Protein AF-A0A0Q1AN62-F1 (afdb_monomer)

Foldseek 3Di:
DPPPVVVVVVVVVVVVVVVVVVVQDPQRVQQVQLLVLLCVLLVLCVVVPPPPDVVVLVVLLVVLLVVLLVLLVVCVVVVQDQPFLVSLVVVLQVSNCSRNHVQWDWDWPDDDRFKTKIKTQGDSSVVSCVVVVGQSVSCVSSVQSNSQSNSCSSPVQWGKDWDDDVSVPDNITIIMIGGDDPPPPPDPPPPPPDDDPPPDDDD

Structure (mmCIF, N/CA/C/O backbone):
data_AF-A0A0Q1AN62-F1
#
_entry.id   AF-A0A0Q1AN62-F1
#
loop_
_atom_site.group_PDB
_atom_site.id
_atom_site.type_symbol
_atom_site.label_atom_id
_atom_site.label_alt_id
_atom_site.label_comp_id
_atom_site.label_asym_id
_atom_site.label_entity_id
_atom_site.label_seq_id
_atom_site.pdbx_PDB_ins_code
_atom_site.Cartn_x
_atom_site.Cartn_y
_atom_site.Cartn_z
_atom_site.occupancy
_atom_site.B_iso_or_equiv
_atom_site.auth_seq_id
_atom_site.auth_comp_id
_atom_site.auth_asym_id
_atom_site.auth_atom_id
_atom_site.pdbx_PDB_model_num
ATOM 1 N N . MET A 1 1 ? 16.012 -15.455 46.809 1.00 48.78 1 MET A N 1
ATOM 2 C CA . MET A 1 1 ? 15.005 -16.474 46.428 1.00 48.78 1 MET A CA 1
ATOM 3 C C . MET A 1 1 ? 13.668 -15.888 45.942 1.00 48.78 1 MET A C 1
ATOM 5 O O . MET A 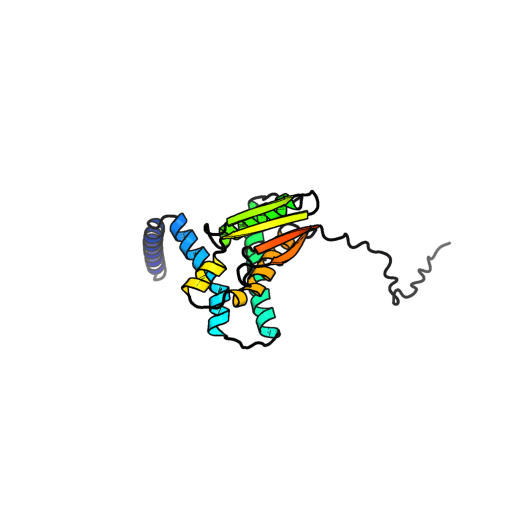1 1 ? 12.796 -16.663 45.603 1.00 48.78 1 MET A O 1
ATOM 9 N N . HIS A 1 2 ? 13.501 -14.563 45.806 1.00 51.69 2 HIS A N 1
ATOM 10 C CA . HIS A 1 2 ? 12.222 -13.935 45.408 1.00 51.69 2 HIS A CA 1
ATOM 11 C C . HIS A 1 2 ? 11.981 -13.793 43.886 1.00 51.69 2 HIS A C 1
ATOM 13 O O . HIS A 1 2 ? 10.927 -13.319 43.486 1.00 51.69 2 HIS A O 1
ATOM 19 N N . ASN A 1 3 ? 12.929 -14.197 43.029 1.00 53.66 3 ASN A N 1
ATOM 20 C CA . ASN A 1 3 ? 12.844 -13.955 41.576 1.00 53.66 3 ASN A CA 1
ATOM 21 C C . ASN A 1 3 ? 12.326 -15.147 40.753 1.00 53.66 3 ASN A C 1
ATOM 23 O O . ASN A 1 3 ? 12.017 -14.965 39.584 1.00 53.66 3 ASN A O 1
ATOM 27 N N . ILE A 1 4 ? 12.238 -16.355 41.321 1.00 55.84 4 ILE A N 1
ATOM 28 C CA . ILE A 1 4 ? 11.858 -17.561 40.557 1.00 55.84 4 ILE A CA 1
ATOM 29 C C . ILE A 1 4 ? 10.329 -17.704 40.459 1.00 55.84 4 ILE A C 1
ATOM 31 O O . ILE A 1 4 ? 9.817 -18.048 39.401 1.00 55.84 4 ILE A O 1
ATOM 35 N N . GLU A 1 5 ? 9.585 -17.362 41.517 1.00 50.97 5 GLU A N 1
ATOM 36 C CA . GLU A 1 5 ? 8.111 -17.440 41.526 1.00 50.97 5 GLU A CA 1
ATOM 37 C C . GLU A 1 5 ? 7.436 -16.348 40.678 1.00 50.97 5 GLU A C 1
ATOM 39 O O . GLU A 1 5 ? 6.363 -16.564 40.120 1.00 50.97 5 GLU A O 1
ATOM 44 N N . VAL A 1 6 ? 8.072 -15.179 40.531 1.00 57.66 6 VAL A N 1
ATOM 45 C CA . VAL A 1 6 ? 7.551 -14.098 39.676 1.00 57.66 6 VAL A CA 1
ATOM 46 C C . VAL A 1 6 ? 7.656 -14.478 38.196 1.00 57.66 6 VAL A C 1
ATOM 48 O O . VAL A 1 6 ? 6.729 -14.222 37.432 1.00 57.66 6 VAL A O 1
ATOM 51 N N . LEU A 1 7 ? 8.750 -15.135 37.799 1.00 54.62 7 LEU A N 1
ATOM 52 C CA . LEU A 1 7 ? 8.962 -15.574 36.419 1.00 54.62 7 LEU A CA 1
ATOM 53 C C . LEU A 1 7 ? 8.017 -16.723 36.034 1.00 54.62 7 LEU A C 1
ATOM 55 O O . LEU A 1 7 ? 7.410 -16.663 34.968 1.00 54.62 7 LEU A O 1
ATOM 59 N N . SER A 1 8 ? 7.788 -17.700 36.922 1.00 59.22 8 SER A N 1
ATOM 60 C CA . SER A 1 8 ? 6.852 -18.805 36.651 1.00 59.22 8 SER A CA 1
ATOM 61 C C . SER A 1 8 ? 5.387 -18.345 36.570 1.00 59.22 8 SER A C 1
ATOM 63 O O . SER A 1 8 ? 4.618 -18.827 35.734 1.00 59.22 8 SER A O 1
ATOM 65 N N . GLY A 1 9 ? 4.998 -17.356 37.385 1.00 61.97 9 GLY A N 1
ATOM 66 C CA . GLY A 1 9 ? 3.689 -16.706 37.296 1.00 61.97 9 GLY A CA 1
ATOM 67 C C . GLY A 1 9 ? 3.487 -15.953 35.976 1.00 61.97 9 GLY A C 1
ATOM 68 O O . GLY A 1 9 ? 2.422 -16.055 35.366 1.00 61.97 9 GLY A O 1
ATOM 69 N N . GLN A 1 10 ? 4.515 -15.246 35.496 1.00 61.66 10 GLN A N 1
ATOM 70 C CA . GLN A 1 10 ? 4.473 -14.523 34.220 1.00 61.66 10 GLN A CA 1
ATOM 71 C C . GLN A 1 10 ? 4.450 -15.453 33.003 1.00 61.66 10 GLN A C 1
ATOM 73 O O . GLN A 1 10 ? 3.714 -15.178 32.055 1.00 61.66 10 GLN A O 1
ATOM 78 N N . GLU A 1 11 ? 5.182 -16.566 33.037 1.00 63.12 11 GLU A N 1
ATOM 79 C CA . GLU A 1 11 ? 5.160 -17.577 31.974 1.00 63.12 11 GLU A CA 1
ATOM 80 C C . GLU A 1 11 ? 3.792 -18.261 31.868 1.00 63.12 11 GLU A C 1
ATOM 82 O O . GLU A 1 11 ? 3.233 -18.326 30.775 1.00 63.12 11 GLU A O 1
ATOM 87 N N . SER A 1 12 ? 3.182 -18.670 32.990 1.00 65.38 12 SER A N 1
ATOM 88 C CA . SER A 1 12 ? 1.839 -19.279 32.969 1.00 65.38 12 SER A CA 1
ATOM 89 C C . SER A 1 12 ? 0.748 -18.317 32.473 1.00 65.38 12 SER A C 1
ATOM 91 O O . SER A 1 12 ? -0.148 -18.714 31.725 1.00 65.38 12 SER A O 1
ATOM 93 N N . ALA A 1 13 ? 0.848 -17.029 32.820 1.00 69.12 13 ALA A N 1
ATOM 94 C CA . ALA A 1 13 ? -0.060 -15.997 32.328 1.00 69.12 13 ALA A CA 1
ATOM 95 C C . ALA A 1 13 ? 0.160 -15.693 30.834 1.00 69.12 13 ALA A C 1
ATOM 97 O O . ALA A 1 13 ? -0.793 -15.420 30.099 1.00 69.12 13 ALA A O 1
ATOM 98 N N . GLN A 1 14 ? 1.409 -15.750 30.366 1.00 68.44 14 GLN A N 1
ATOM 99 C CA . GLN A 1 14 ? 1.760 -15.572 28.960 1.00 68.44 14 GLN A CA 1
ATOM 100 C C . GLN A 1 14 ? 1.289 -16.746 28.091 1.00 68.44 14 GLN A C 1
ATOM 102 O O . GLN A 1 14 ? 0.778 -16.501 26.994 1.00 68.44 14 GLN A O 1
ATOM 107 N N . GLU A 1 15 ? 1.409 -17.979 28.584 1.00 72.19 15 GLU A N 1
ATOM 108 C CA . GLU A 1 15 ? 0.903 -19.193 27.933 1.00 72.19 15 GLU A CA 1
ATOM 109 C C . GLU A 1 15 ? -0.628 -19.134 27.811 1.00 72.19 15 GLU A C 1
ATOM 111 O O . GLU A 1 15 ? -1.162 -19.191 26.703 1.00 72.19 15 GLU A O 1
ATOM 116 N N . GLY A 1 16 ? -1.336 -18.850 28.915 1.00 79.56 16 GLY A N 1
ATOM 117 C CA . GLY A 1 16 ? -2.798 -18.713 28.906 1.00 79.56 16 GLY A CA 1
ATOM 118 C C . GLY A 1 16 ? -3.300 -17.602 27.974 1.00 79.56 16 GLY A C 1
ATOM 119 O O . GLY A 1 16 ? -4.292 -17.770 27.262 1.00 79.56 16 GLY A O 1
ATOM 120 N N . ARG A 1 17 ? -2.579 -16.474 27.886 1.00 83.56 17 ARG A N 1
ATOM 121 C CA . ARG A 1 17 ? -2.869 -15.411 26.906 1.00 83.56 17 ARG A CA 1
ATOM 122 C C . ARG A 1 17 ? -2.694 -15.898 25.467 1.00 83.56 17 ARG A C 1
ATOM 124 O O . ARG A 1 17 ? -3.516 -15.571 24.611 1.00 83.56 17 ARG A O 1
ATOM 131 N N . MET A 1 18 ? -1.615 -16.626 25.181 1.00 89.00 18 MET A N 1
ATOM 132 C CA . MET A 1 18 ? -1.336 -17.116 23.831 1.00 89.00 18 MET A CA 1
ATOM 133 C C . MET A 1 18 ? -2.382 -18.136 23.381 1.00 89.00 18 MET A C 1
ATOM 135 O O . MET A 1 18 ? -2.789 -18.113 22.219 1.00 89.00 18 MET A O 1
ATOM 139 N N . ASP A 1 19 ? -2.892 -18.957 24.295 1.00 87.75 19 ASP A N 1
ATOM 140 C CA . ASP A 1 19 ? -3.981 -19.878 23.992 1.00 87.75 19 ASP A CA 1
ATOM 141 C C . ASP A 1 19 ? -5.235 -19.132 23.548 1.00 87.75 19 ASP A C 1
ATOM 143 O O . ASP A 1 19 ? -5.779 -19.449 22.491 1.00 87.75 19 ASP A O 1
ATOM 147 N N . HIS A 1 20 ? -5.648 -18.063 24.233 1.00 89.06 20 HIS A N 1
ATOM 148 C CA . HIS A 1 20 ? -6.778 -17.241 23.776 1.00 89.06 20 HIS A CA 1
ATOM 149 C C . HIS A 1 20 ? -6.573 -16.662 22.367 1.00 89.06 20 HIS A C 1
ATOM 151 O O . HIS A 1 20 ? -7.504 -16.669 21.561 1.00 89.06 20 HIS A O 1
ATOM 157 N N . ILE A 1 21 ? -5.357 -16.221 22.030 1.00 90.00 21 ILE A N 1
ATOM 158 C CA . ILE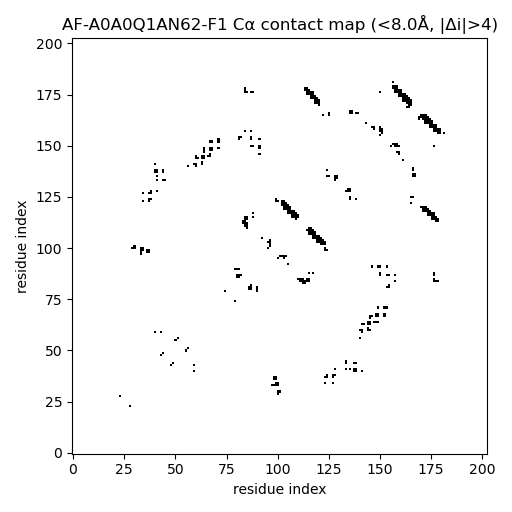 A 1 21 ? -5.032 -15.738 20.678 1.00 90.00 21 ILE A CA 1
ATOM 159 C C . ILE A 1 21 ? -5.142 -16.878 19.659 1.00 90.00 21 ILE A C 1
ATOM 161 O O . ILE A 1 21 ? -5.686 -16.683 18.569 1.00 90.00 21 ILE A O 1
ATOM 165 N N . ARG A 1 22 ? -4.657 -18.079 20.005 1.00 92.75 22 ARG A N 1
ATOM 166 C CA . ARG A 1 22 ? -4.683 -19.258 19.128 1.00 92.75 22 ARG A CA 1
ATOM 167 C C . ARG A 1 22 ? -6.106 -19.690 18.747 1.00 92.75 22 ARG A C 1
ATOM 169 O O . ARG A 1 22 ? -6.278 -20.200 17.642 1.00 92.75 22 ARG A O 1
ATOM 176 N N . HIS A 1 23 ? -7.110 -19.421 19.587 1.00 93.81 23 HIS A N 1
ATOM 177 C CA . HIS A 1 23 ? -8.523 -19.708 19.290 1.00 93.81 23 HIS A CA 1
ATOM 178 C C . HIS A 1 23 ? -9.118 -18.824 18.181 1.00 93.81 23 HIS A C 1
ATOM 180 O O . HIS A 1 23 ? -10.098 -19.208 17.547 1.00 93.81 23 HIS A O 1
ATOM 186 N N . ILE A 1 24 ? -8.543 -17.648 17.918 1.00 93.56 24 ILE A N 1
ATOM 187 C CA . ILE A 1 24 ? -8.963 -16.795 16.803 1.00 93.56 24 ILE A CA 1
ATOM 188 C C . ILE A 1 24 ? -8.337 -17.368 15.521 1.00 93.56 24 ILE A C 1
ATOM 190 O O . ILE A 1 24 ? -7.123 -17.559 15.504 1.00 93.56 24 ILE A O 1
ATOM 194 N N . PRO A 1 25 ? -9.069 -17.641 14.427 1.00 94.06 25 PRO A N 1
ATOM 195 C CA . PRO A 1 25 ? -8.450 -18.137 13.194 1.00 94.06 25 PRO A CA 1
ATOM 196 C C . PRO A 1 25 ? -7.409 -17.155 12.634 1.00 94.06 25 PRO A C 1
ATOM 198 O O . PRO A 1 25 ? -7.586 -15.943 12.757 1.00 94.06 25 PRO A O 1
ATOM 201 N N . MET A 1 26 ? -6.338 -17.658 12.007 1.00 93.50 26 MET A N 1
ATOM 202 C CA . MET A 1 26 ? -5.228 -16.818 11.514 1.00 93.50 26 MET A CA 1
ATOM 203 C C . MET A 1 26 ? -5.713 -15.690 10.594 1.00 93.50 26 MET A C 1
ATOM 205 O O . MET A 1 26 ? -5.346 -14.537 10.794 1.00 93.50 26 MET A O 1
ATOM 209 N N . GLU A 1 27 ? -6.621 -16.012 9.674 1.00 91.62 27 GLU A N 1
ATOM 210 C CA . GLU A 1 27 ? -7.260 -15.060 8.758 1.00 91.62 27 GLU A CA 1
ATOM 211 C C . GLU A 1 27 ? -7.933 -13.892 9.497 1.00 91.62 27 GLU A C 1
ATOM 213 O O . GLU A 1 27 ? -7.846 -12.731 9.103 1.00 91.62 27 GLU A O 1
ATOM 218 N N . ILE A 1 28 ? -8.576 -14.181 10.631 1.00 94.12 28 ILE A N 1
ATOM 219 C CA . ILE A 1 28 ? -9.251 -13.170 11.445 1.00 94.12 28 ILE A CA 1
ATOM 220 C C . ILE A 1 28 ? -8.225 -12.296 12.168 1.00 94.12 28 ILE A C 1
ATOM 222 O O . ILE A 1 28 ? -8.397 -11.079 12.218 1.00 94.12 28 ILE A O 1
ATOM 226 N N . ARG A 1 29 ? -7.142 -12.888 12.696 1.00 94.75 29 ARG A N 1
ATOM 227 C CA . ARG A 1 29 ? -6.045 -12.129 13.325 1.00 94.75 29 ARG A CA 1
ATOM 228 C C . ARG A 1 29 ? -5.406 -11.172 12.322 1.00 94.75 29 ARG A C 1
ATOM 230 O O . ARG A 1 29 ? -5.236 -9.995 12.632 1.00 94.75 29 ARG A O 1
ATOM 237 N N . TRP A 1 30 ? -5.108 -11.670 11.122 1.00 94.56 30 TRP A N 1
ATOM 238 C CA . TRP A 1 30 ? -4.560 -10.873 10.032 1.00 94.56 30 TRP A CA 1
ATOM 239 C C . TRP A 1 30 ? -5.508 -9.739 9.649 1.00 94.56 30 TRP A C 1
ATOM 241 O O . TRP A 1 30 ? -5.098 -8.583 9.658 1.00 94.56 30 TRP A O 1
ATOM 251 N N . ARG A 1 31 ? -6.798 -10.027 9.439 1.00 93.75 31 ARG A N 1
ATOM 252 C CA . ARG A 1 31 ? -7.795 -8.999 9.116 1.00 93.75 31 ARG A CA 1
ATOM 253 C C . ARG A 1 31 ? -7.907 -7.912 10.188 1.00 93.75 31 ARG A C 1
ATOM 255 O O . ARG A 1 31 ? -8.059 -6.745 9.840 1.00 93.75 31 ARG A O 1
ATOM 262 N N . ILE A 1 32 ? -7.818 -8.259 11.475 1.00 93.81 32 ILE A N 1
ATOM 263 C CA . ILE A 1 32 ? -7.805 -7.274 12.572 1.00 93.81 32 ILE A CA 1
ATOM 264 C C . ILE A 1 32 ? -6.569 -6.367 12.470 1.00 93.81 32 ILE A C 1
ATOM 266 O O . ILE A 1 32 ? -6.699 -5.140 12.527 1.00 93.81 32 ILE A O 1
ATOM 270 N N . ALA A 1 33 ? -5.381 -6.951 12.292 1.00 94.62 33 ALA A N 1
ATOM 271 C CA . ALA A 1 33 ? -4.130 -6.202 12.180 1.00 94.62 33 ALA A CA 1
ATOM 272 C C . ALA A 1 33 ? -4.110 -5.302 10.931 1.00 94.62 33 ALA A C 1
ATOM 274 O O . ALA A 1 33 ? -3.892 -4.094 11.041 1.00 94.62 33 ALA A O 1
ATOM 275 N N . ALA A 1 34 ? -4.431 -5.867 9.768 1.00 95.19 34 ALA A N 1
ATOM 276 C CA . ALA A 1 34 ? -4.456 -5.179 8.485 1.00 95.19 34 ALA A CA 1
ATOM 277 C C . ALA A 1 34 ? -5.478 -4.036 8.460 1.00 95.19 34 ALA A C 1
ATOM 279 O O . ALA A 1 34 ? -5.167 -2.925 8.031 1.00 95.19 34 ALA A O 1
ATOM 280 N N . ARG A 1 35 ? -6.681 -4.250 9.011 1.00 94.75 35 ARG A N 1
ATOM 281 C CA . ARG A 1 35 ? -7.688 -3.187 9.143 1.00 94.75 35 ARG A CA 1
ATOM 282 C C . ARG A 1 35 ? -7.202 -2.046 10.037 1.00 94.75 35 ARG A C 1
ATOM 284 O O . ARG A 1 35 ? -7.467 -0.884 9.739 1.00 94.75 35 ARG A O 1
ATOM 291 N N . THR A 1 36 ? -6.488 -2.358 11.116 1.00 92.81 36 THR A N 1
ATOM 292 C CA . THR A 1 36 ? -5.936 -1.339 12.024 1.00 92.81 36 THR A CA 1
ATOM 293 C C . THR A 1 36 ? -4.865 -0.503 11.324 1.00 92.81 36 THR A C 1
ATOM 295 O O . THR A 1 36 ? -4.897 0.725 11.409 1.00 92.81 36 THR A O 1
ATOM 298 N N . LEU A 1 37 ? -3.965 -1.147 10.575 1.00 91.75 37 LEU A N 1
ATOM 299 C CA . LEU A 1 37 ? -2.948 -0.459 9.779 1.00 91.75 37 LEU A CA 1
ATOM 300 C C . LEU A 1 37 ? -3.575 0.394 8.664 1.00 91.75 37 LEU A C 1
ATOM 302 O O . LEU A 1 37 ? -3.220 1.557 8.499 1.00 91.75 37 LEU A O 1
ATOM 306 N N . THR A 1 38 ? -4.589 -0.141 7.983 1.00 93.31 38 THR A N 1
ATOM 307 C CA . THR A 1 38 ? -5.393 0.556 6.964 1.00 93.31 38 THR A CA 1
ATOM 308 C C . THR A 1 38 ? -6.111 1.791 7.513 1.00 93.31 38 THR A C 1
ATOM 310 O O . THR A 1 38 ? -6.278 2.779 6.801 1.00 93.31 38 THR A O 1
ATOM 313 N N . TYR A 1 39 ? -6.536 1.764 8.781 1.00 94.62 39 TYR A N 1
ATOM 314 C CA . TYR A 1 39 ? -7.181 2.902 9.439 1.00 94.62 39 TYR A CA 1
ATOM 315 C C . TYR A 1 39 ? -6.188 3.980 9.895 1.00 94.62 39 TYR A C 1
ATOM 317 O O . TYR A 1 39 ? -6.562 5.146 10.024 1.00 94.62 39 TYR A O 1
ATOM 325 N N . MET A 1 40 ? -4.918 3.633 10.113 1.00 92.12 40 MET A N 1
ATOM 326 C CA . MET A 1 40 ? -3.900 4.552 10.626 1.00 92.12 40 MET A CA 1
ATOM 327 C C . MET A 1 40 ? -3.788 5.893 9.862 1.00 92.12 40 MET A C 1
ATOM 329 O O . MET A 1 40 ? -3.750 6.931 10.534 1.00 92.12 40 MET A O 1
ATOM 333 N N . PRO A 1 41 ? -3.787 5.961 8.511 1.00 89.38 41 PRO A N 1
ATOM 334 C CA . PRO A 1 41 ? -3.639 7.243 7.815 1.00 89.38 41 PRO A CA 1
ATOM 335 C C . PRO A 1 41 ? -4.859 8.142 8.038 1.00 89.38 41 PRO A C 1
ATOM 337 O O . PRO A 1 41 ? -4.727 9.358 8.195 1.00 89.38 41 PRO A O 1
ATOM 340 N N . LEU A 1 42 ? -6.041 7.532 8.149 1.00 90.88 42 LEU A N 1
ATOM 341 C CA . LEU A 1 42 ? -7.303 8.202 8.450 1.00 90.88 42 LEU A CA 1
ATOM 342 C C . LEU A 1 42 ? -7.357 8.658 9.916 1.00 90.88 42 LEU A C 1
ATOM 344 O O . LEU A 1 42 ? -7.830 9.754 10.212 1.00 90.88 42 LEU A O 1
ATOM 348 N N . ALA A 1 43 ? -6.825 7.861 10.845 1.00 90.69 43 ALA A N 1
ATOM 349 C CA . ALA A 1 43 ? -6.727 8.226 12.254 1.00 90.69 43 ALA A CA 1
ATOM 350 C C . ALA A 1 43 ? -5.840 9.464 12.456 1.00 90.69 43 ALA A C 1
ATOM 352 O O . ALA A 1 43 ? -6.233 10.387 13.174 1.00 90.69 43 ALA A O 1
ATOM 353 N N . PHE A 1 44 ? -4.690 9.529 11.771 1.00 86.56 44 PHE A N 1
ATOM 354 C CA . PHE A 1 44 ? -3.858 10.734 11.740 1.00 86.56 44 PHE A CA 1
ATOM 355 C C . PHE A 1 44 ? -4.631 11.926 11.167 1.00 86.56 44 PHE A C 1
ATOM 357 O O . PHE A 1 44 ? -4.692 12.987 11.786 1.00 86.56 44 PHE A O 1
ATOM 364 N N . ALA A 1 45 ? -5.300 11.747 10.030 1.00 83.19 45 ALA A N 1
ATOM 365 C CA . ALA A 1 45 ? -6.119 12.795 9.434 1.00 83.19 45 ALA A CA 1
ATOM 366 C C . ALA A 1 45 ? -7.197 13.335 10.398 1.00 83.19 45 ALA A C 1
ATOM 368 O O . ALA A 1 45 ? -7.385 14.547 10.509 1.00 83.19 45 ALA A O 1
ATOM 369 N N . ARG A 1 46 ? -7.861 12.454 11.155 1.00 86.44 46 ARG A N 1
ATOM 370 C CA . ARG A 1 46 ? -8.879 12.827 12.149 1.00 86.44 46 ARG A CA 1
ATOM 371 C C . ARG A 1 46 ? -8.292 13.556 13.354 1.00 86.44 46 ARG A C 1
ATOM 373 O O . ARG A 1 46 ? -8.850 14.562 13.782 1.00 86.44 46 ARG A O 1
ATOM 380 N N . ALA A 1 47 ? -7.199 13.045 13.917 1.00 85.69 47 ALA A N 1
ATOM 381 C CA . ALA A 1 47 ? -6.606 13.581 15.140 1.00 85.69 47 ALA A CA 1
ATOM 382 C C . ALA A 1 47 ? -5.984 14.968 14.929 1.00 85.69 47 ALA A C 1
ATOM 384 O O . ALA A 1 47 ? -6.064 15.830 15.803 1.00 85.69 47 ALA A O 1
ATOM 385 N N . PHE A 1 48 ? -5.381 15.192 13.763 1.00 79.31 48 PHE A N 1
ATOM 386 C CA . PHE A 1 48 ? -4.655 16.425 13.468 1.00 79.31 48 PHE A CA 1
ATOM 387 C C . PHE A 1 48 ? -5.454 17.392 12.575 1.00 79.31 48 PHE A C 1
ATOM 389 O O . PHE A 1 48 ? -5.086 18.564 12.446 1.00 79.31 48 PHE A O 1
ATOM 396 N N . GLY A 1 49 ? -6.588 16.940 12.028 1.00 69.50 49 GLY A N 1
ATOM 397 C CA . GLY A 1 49 ? -7.508 17.734 11.217 1.00 69.50 49 GLY A CA 1
ATOM 398 C C . GLY A 1 49 ? -6.851 18.304 9.958 1.00 69.50 49 GLY A C 1
ATOM 399 O O . GLY A 1 49 ? -5.862 17.787 9.444 1.00 69.50 49 GLY A O 1
ATOM 400 N N . HIS A 1 50 ? -7.365 19.434 9.468 1.00 63.69 50 HIS A N 1
ATOM 401 C CA . HIS A 1 50 ? -6.780 20.173 8.342 1.00 63.69 50 HIS A CA 1
ATOM 402 C C . HIS A 1 50 ? -5.621 21.091 8.757 1.00 63.69 50 HIS A C 1
ATOM 404 O O . HIS A 1 50 ? -5.471 22.171 8.181 1.00 63.69 50 HIS A O 1
ATOM 410 N N . ARG A 1 51 ? -4.801 20.727 9.755 1.00 62.62 51 ARG A N 1
ATOM 411 C CA . ARG A 1 51 ? -3.562 21.472 10.031 1.00 62.62 51 ARG A CA 1
ATOM 412 C C . ARG A 1 51 ? -2.589 21.250 8.869 1.00 62.62 51 ARG A C 1
ATOM 414 O O . ARG A 1 51 ? -1.706 20.403 8.910 1.00 62.62 51 ARG A O 1
ATOM 421 N N . LYS A 1 52 ? -2.803 22.017 7.800 1.00 60.53 52 LYS A N 1
ATOM 422 C CA . LYS A 1 52 ? -2.040 22.020 6.553 1.00 60.53 52 LYS A CA 1
ATOM 423 C C . LYS A 1 52 ? -0.747 22.805 6.755 1.00 60.53 52 LYS A C 1
ATOM 425 O O . LYS A 1 52 ? -0.579 23.882 6.191 1.00 60.53 52 LYS A O 1
ATOM 430 N N . SER A 1 53 ? 0.162 22.306 7.586 1.00 67.50 53 SER A N 1
ATOM 431 C CA . SER A 1 53 ? 1.564 22.691 7.431 1.00 67.50 53 SER A CA 1
ATOM 432 C C . SER A 1 53 ? 2.223 21.662 6.519 1.00 67.50 53 SER A C 1
ATOM 434 O O . SER A 1 53 ? 2.086 20.459 6.737 1.00 67.50 53 SER A O 1
ATOM 436 N N . GLY A 1 54 ? 2.944 22.116 5.488 1.00 67.62 54 GLY A N 1
ATOM 437 C CA . GLY A 1 54 ? 3.664 21.209 4.582 1.00 67.62 54 GLY A CA 1
ATOM 438 C C . GLY A 1 54 ? 4.632 20.278 5.325 1.00 67.62 54 GLY A C 1
ATOM 439 O O . GLY A 1 54 ? 4.833 19.139 4.916 1.00 67.62 54 GLY A O 1
ATOM 440 N N . SER A 1 55 ? 5.143 20.717 6.482 1.00 77.12 55 SER A N 1
ATOM 441 C CA . SER A 1 55 ? 5.944 19.892 7.391 1.00 77.12 55 SER A CA 1
ATOM 442 C C . SER A 1 55 ? 5.187 18.681 7.946 1.00 77.12 55 SER A C 1
ATOM 444 O O . SER A 1 55 ? 5.771 17.612 8.073 1.00 77.12 55 SER A O 1
ATOM 446 N N . TYR A 1 56 ? 3.895 18.810 8.251 1.00 78.44 56 TYR A N 1
ATOM 447 C CA . TYR A 1 56 ? 3.113 17.725 8.843 1.00 78.44 56 TYR A CA 1
ATOM 448 C C . TYR A 1 56 ? 2.773 16.638 7.819 1.00 78.44 56 TYR A C 1
ATOM 450 O O . TYR A 1 56 ? 2.898 15.449 8.101 1.00 78.44 56 TYR A O 1
ATOM 458 N N . GLU A 1 57 ? 2.395 17.028 6.602 1.00 78.94 57 GLU A N 1
ATOM 459 C CA . GLU A 1 57 ? 2.153 16.072 5.515 1.00 78.94 57 GLU A CA 1
ATOM 460 C C . GLU A 1 57 ? 3.427 15.316 5.119 1.00 78.94 57 GLU A C 1
ATOM 462 O O . GLU A 1 57 ? 3.364 14.118 4.838 1.00 78.94 57 GLU A O 1
ATOM 467 N N . ALA A 1 58 ? 4.583 15.989 5.154 1.00 83.12 58 ALA A N 1
ATOM 468 C CA . ALA A 1 58 ? 5.880 15.353 4.943 1.00 83.12 58 ALA A CA 1
ATOM 469 C C . ALA A 1 58 ? 6.193 14.317 6.035 1.00 83.12 58 ALA A C 1
ATOM 471 O O . ALA A 1 58 ? 6.594 13.204 5.707 1.00 83.12 58 ALA A O 1
ATOM 472 N N . VAL A 1 59 ? 5.938 14.644 7.310 1.00 86.81 59 VAL A N 1
ATOM 473 C CA . VAL A 1 59 ? 6.114 13.709 8.437 1.00 86.81 59 VAL A CA 1
ATOM 474 C C . VAL A 1 59 ? 5.184 12.503 8.319 1.00 86.81 59 VAL A C 1
ATOM 476 O O . VAL A 1 59 ? 5.627 11.372 8.489 1.00 86.81 59 VAL A O 1
ATOM 479 N N . ARG A 1 60 ? 3.899 12.699 7.992 1.00 87.12 60 ARG A N 1
ATOM 480 C CA . ARG A 1 60 ? 3.000 11.556 7.773 1.00 87.12 60 ARG A CA 1
ATOM 481 C C . ARG A 1 60 ? 3.507 10.682 6.631 1.00 87.12 60 ARG A C 1
ATOM 483 O O . ARG A 1 60 ? 3.655 9.484 6.815 1.00 87.12 60 ARG A O 1
ATOM 490 N N . SER A 1 61 ? 3.862 11.278 5.495 1.00 87.88 61 SER A N 1
ATOM 491 C CA . SER A 1 61 ? 4.384 10.533 4.343 1.00 87.88 61 SER A CA 1
ATOM 492 C C . SER A 1 61 ? 5.665 9.761 4.684 1.00 87.88 61 SER A C 1
ATOM 494 O O . SER A 1 61 ? 5.819 8.624 4.246 1.00 87.88 61 SER A O 1
ATOM 496 N N . SER A 1 62 ? 6.569 10.330 5.493 1.00 91.00 62 SER A N 1
ATOM 497 C CA . SER A 1 62 ? 7.798 9.640 5.904 1.00 91.00 62 SER A CA 1
ATOM 498 C C . SER A 1 62 ? 7.515 8.416 6.773 1.00 91.00 62 SER A C 1
ATOM 500 O O . SER A 1 62 ? 8.185 7.406 6.602 1.00 91.00 62 SER A O 1
ATOM 502 N N . VAL A 1 63 ? 6.493 8.454 7.637 1.00 91.88 63 VAL A N 1
ATOM 503 C CA . VAL A 1 63 ? 6.071 7.275 8.418 1.00 91.88 63 VAL A CA 1
ATOM 504 C C . VAL A 1 63 ? 5.705 6.109 7.496 1.00 91.88 63 VAL A C 1
ATOM 506 O O . VAL A 1 63 ? 6.140 4.989 7.734 1.00 91.88 63 VAL A O 1
ATOM 509 N N . TYR A 1 64 ? 4.971 6.357 6.408 1.00 93.25 64 TYR A N 1
ATOM 510 C CA . TYR A 1 64 ? 4.577 5.290 5.476 1.00 93.25 64 TYR A CA 1
ATOM 511 C C . TYR A 1 64 ? 5.732 4.780 4.616 1.00 93.25 64 TYR A C 1
ATOM 513 O O . TYR A 1 64 ? 5.741 3.603 4.258 1.00 93.25 64 TYR A O 1
ATOM 521 N N . ARG A 1 65 ? 6.731 5.625 4.332 1.00 95.19 65 ARG A N 1
ATOM 522 C CA . ARG A 1 65 ? 7.984 5.175 3.706 1.00 95.19 65 ARG A CA 1
ATOM 523 C C . ARG A 1 65 ? 8.758 4.235 4.626 1.00 95.19 65 ARG A C 1
ATOM 525 O O . ARG A 1 65 ? 9.199 3.186 4.175 1.00 95.19 65 ARG A O 1
ATOM 532 N N . GLU A 1 66 ? 8.878 4.574 5.907 1.00 95.75 66 GLU A N 1
ATOM 533 C CA . GLU A 1 66 ? 9.555 3.718 6.889 1.00 95.75 66 GLU A CA 1
ATOM 534 C C . GLU A 1 66 ? 8.797 2.404 7.128 1.00 95.75 66 GLU A C 1
ATOM 536 O O . GLU A 1 66 ? 9.412 1.345 7.198 1.00 95.75 66 GLU A O 1
ATOM 541 N N . ILE A 1 67 ? 7.459 2.434 7.149 1.00 93.38 67 ILE A N 1
ATOM 542 C CA . ILE A 1 67 ? 6.641 1.210 7.187 1.00 93.38 67 ILE A CA 1
ATOM 543 C C . ILE A 1 67 ? 6.941 0.321 5.971 1.00 93.38 67 ILE A C 1
ATOM 545 O O . ILE A 1 67 ? 7.177 -0.874 6.135 1.00 93.38 67 ILE A O 1
ATOM 549 N N . ALA A 1 68 ? 6.965 0.889 4.760 1.00 93.81 68 ALA A N 1
ATOM 550 C CA . ALA A 1 68 ? 7.273 0.140 3.542 1.00 93.81 68 ALA A CA 1
ATOM 551 C C . ALA A 1 68 ? 8.669 -0.509 3.587 1.00 93.81 68 ALA A C 1
ATOM 553 O O . ALA A 1 68 ? 8.808 -1.675 3.223 1.00 93.81 68 ALA A O 1
ATOM 554 N N . ARG A 1 69 ? 9.677 0.210 4.097 1.00 93.62 69 ARG A N 1
ATOM 555 C CA . ARG A 1 69 ? 11.046 -0.298 4.296 1.00 93.62 69 ARG A CA 1
ATOM 556 C C . ARG A 1 69 ? 11.121 -1.470 5.256 1.00 93.62 69 ARG A C 1
ATOM 558 O O . ARG A 1 69 ? 11.772 -2.473 4.962 1.00 93.62 69 ARG A O 1
ATOM 565 N N . GLU A 1 70 ? 10.443 -1.353 6.390 1.00 94.75 70 GLU A N 1
ATOM 566 C CA . GLU A 1 70 ? 10.405 -2.424 7.382 1.00 94.75 70 GLU A CA 1
ATOM 567 C C . GLU A 1 70 ? 9.744 -3.675 6.796 1.00 94.75 70 GLU A C 1
ATOM 569 O O . GLU A 1 70 ? 10.268 -4.780 6.918 1.00 94.75 70 GLU A O 1
ATOM 574 N N . ILE A 1 71 ? 8.633 -3.510 6.074 1.00 92.62 71 ILE A N 1
ATOM 575 C CA . ILE A 1 71 ? 7.957 -4.624 5.401 1.00 92.62 71 ILE A CA 1
ATOM 576 C C . ILE A 1 71 ? 8.872 -5.273 4.356 1.00 92.62 71 ILE A C 1
ATOM 578 O O . ILE A 1 71 ? 8.994 -6.497 4.344 1.00 92.62 71 ILE A O 1
ATOM 582 N N . ALA A 1 72 ? 9.544 -4.486 3.513 1.00 89.12 72 ALA A N 1
ATOM 583 C CA . ALA A 1 72 ? 10.497 -5.014 2.538 1.00 89.12 72 ALA A CA 1
ATOM 584 C C . ALA A 1 72 ? 11.635 -5.794 3.223 1.00 89.12 72 ALA A C 1
ATOM 586 O O . ALA A 1 72 ? 12.003 -6.880 2.775 1.00 89.12 72 ALA A O 1
ATOM 587 N N . THR A 1 73 ? 12.126 -5.303 4.365 1.00 90.56 73 THR A N 1
ATOM 588 C CA . THR A 1 73 ? 13.144 -5.981 5.182 1.00 90.56 73 THR A CA 1
ATOM 589 C C . THR A 1 73 ? 12.642 -7.324 5.707 1.00 90.56 73 THR A C 1
ATOM 591 O O . THR A 1 73 ? 13.305 -8.345 5.508 1.00 90.56 73 THR A O 1
ATOM 594 N N . LEU A 1 74 ? 11.453 -7.361 6.315 1.00 89.88 74 LEU A N 1
ATOM 595 C CA . LEU A 1 74 ? 10.836 -8.594 6.818 1.00 89.88 74 LEU A CA 1
ATOM 596 C C . LEU A 1 74 ? 10.615 -9.622 5.701 1.00 89.88 74 LEU A C 1
ATOM 598 O O . LEU A 1 74 ? 10.782 -10.827 5.908 1.00 89.88 74 LEU A O 1
ATOM 602 N N . LEU A 1 75 ? 10.264 -9.142 4.509 1.00 87.31 75 LEU A N 1
ATOM 603 C CA . LEU A 1 75 ? 9.932 -9.986 3.369 1.00 87.31 75 LEU A CA 1
ATOM 604 C C . LEU A 1 75 ? 11.136 -10.363 2.494 1.00 87.31 75 LEU A C 1
ATOM 606 O O . LEU A 1 75 ? 11.013 -11.246 1.645 1.00 87.31 75 LEU A O 1
ATOM 610 N N . SER A 1 76 ? 12.312 -9.779 2.736 1.00 84.38 76 SER A N 1
ATOM 611 C CA . SER A 1 76 ? 13.540 -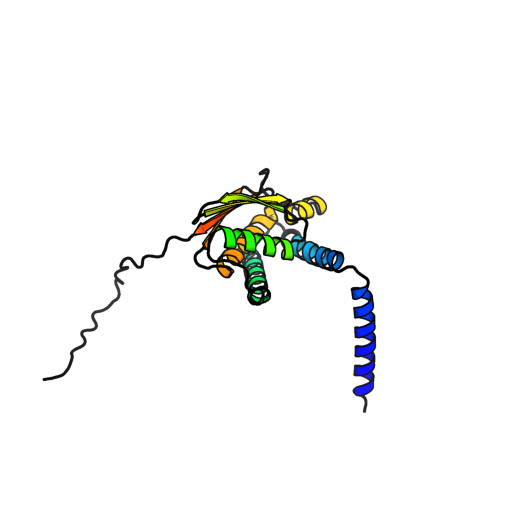10.047 1.970 1.00 84.38 76 SER A CA 1
ATO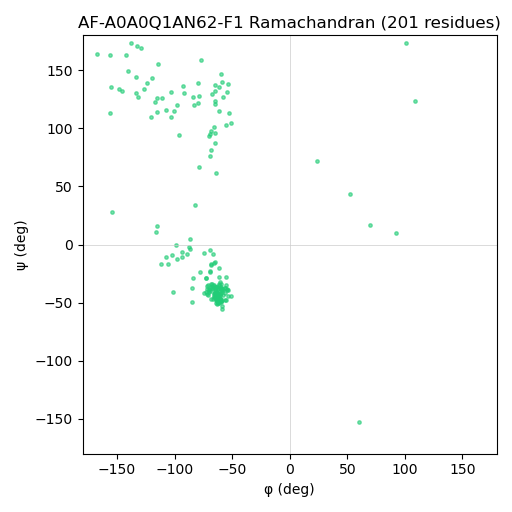M 612 C C . SER A 1 76 ? 13.916 -11.536 1.937 1.00 84.38 76 SER A C 1
ATOM 614 O O . SER A 1 76 ? 14.369 -12.051 0.916 1.00 84.38 76 SER A O 1
ATOM 616 N N . SER A 1 77 ? 13.646 -12.261 3.026 1.00 89.62 77 SER A N 1
ATOM 617 C CA . SER A 1 77 ? 13.922 -13.698 3.152 1.00 89.62 77 SER A CA 1
ATOM 618 C C . SER A 1 77 ? 13.047 -14.597 2.267 1.00 89.62 77 SER A C 1
ATOM 620 O O . SER A 1 77 ? 13.398 -15.754 2.029 1.00 89.62 77 SER A O 1
ATOM 622 N N . PHE A 1 78 ? 11.930 -14.086 1.742 1.00 89.06 78 PHE A N 1
ATOM 623 C CA . PHE A 1 78 ? 10.998 -14.857 0.913 1.00 89.06 78 PHE A CA 1
ATOM 624 C C . PHE A 1 78 ? 11.376 -14.862 -0.574 1.00 89.06 78 PHE A C 1
ATOM 626 O O . PHE A 1 78 ? 10.746 -15.581 -1.344 1.00 89.06 78 PHE A O 1
ATOM 633 N N . HIS A 1 79 ? 12.423 -14.123 -0.969 1.00 87.94 79 HIS A N 1
ATOM 634 C CA . HIS A 1 79 ? 12.965 -14.104 -2.335 1.00 87.94 79 HIS A CA 1
ATOM 635 C C . HIS A 1 79 ? 11.901 -13.822 -3.410 1.00 87.94 79 HIS A C 1
ATOM 637 O O . HIS A 1 79 ? 11.862 -14.481 -4.452 1.00 87.94 79 HIS A O 1
ATOM 643 N N . PHE A 1 80 ? 11.017 -12.851 -3.154 1.00 90.75 80 PHE A N 1
ATOM 644 C CA . PHE A 1 80 ? 10.005 -12.463 -4.132 1.00 90.75 80 PHE A CA 1
ATOM 645 C C . PHE A 1 80 ? 10.647 -11.989 -5.453 1.00 90.75 80 PHE A C 1
ATOM 647 O O . PHE A 1 80 ? 11.646 -11.264 -5.418 1.00 90.75 80 PHE A O 1
ATOM 654 N N . PRO A 1 81 ? 10.083 -12.356 -6.620 1.00 91.62 81 PRO A N 1
ATOM 655 C CA . PRO A 1 81 ? 10.560 -11.865 -7.910 1.00 91.62 81 PRO A CA 1
ATOM 656 C C . PRO A 1 81 ? 10.439 -10.339 -8.021 1.00 91.62 81 PRO A C 1
ATOM 658 O O . PRO A 1 81 ? 9.405 -9.768 -7.673 1.00 91.62 81 PRO A O 1
ATOM 661 N N . ALA A 1 82 ? 11.476 -9.672 -8.530 1.00 93.31 82 ALA A N 1
ATOM 662 C CA . ALA A 1 82 ? 11.499 -8.214 -8.696 1.00 93.31 82 ALA A CA 1
ATOM 663 C C . ALA A 1 82 ? 12.448 -7.753 -9.823 1.00 93.31 82 ALA A C 1
ATOM 665 O O . ALA A 1 82 ? 13.015 -6.665 -9.764 1.00 93.31 82 ALA A O 1
ATOM 666 N N . THR A 1 83 ? 12.686 -8.574 -10.849 1.00 92.38 83 THR A N 1
ATOM 667 C CA . THR A 1 83 ? 13.707 -8.291 -11.881 1.00 92.38 83 THR A CA 1
ATOM 668 C C . THR A 1 83 ? 13.207 -7.381 -13.007 1.00 92.38 83 THR A C 1
ATOM 670 O O . THR A 1 83 ? 13.983 -6.618 -13.594 1.00 92.38 83 THR A O 1
ATOM 673 N N . ASN A 1 84 ? 11.905 -7.431 -13.293 1.00 92.12 84 ASN A N 1
ATOM 674 C CA . ASN A 1 84 ? 11.239 -6.660 -14.341 1.00 92.12 84 ASN A CA 1
ATOM 675 C C . ASN A 1 84 ? 9.997 -5.920 -13.812 1.00 92.12 84 ASN A C 1
ATOM 677 O O . ASN A 1 84 ? 9.543 -6.186 -12.700 1.00 92.12 84 ASN A O 1
ATOM 681 N N . ALA A 1 85 ? 9.432 -5.003 -14.609 1.00 93.06 85 ALA A N 1
ATOM 682 C CA . ALA A 1 85 ? 8.286 -4.187 -14.193 1.00 93.06 85 ALA A CA 1
ATOM 683 C C . ALA A 1 85 ? 7.078 -5.025 -13.735 1.00 93.06 85 ALA A C 1
ATOM 685 O O . ALA A 1 85 ? 6.397 -4.646 -12.783 1.00 93.06 85 ALA A O 1
ATOM 686 N N . ALA A 1 86 ? 6.818 -6.161 -14.392 1.00 92.25 86 ALA A N 1
ATOM 687 C CA . ALA A 1 86 ? 5.688 -7.029 -14.069 1.00 92.25 86 ALA A CA 1
ATOM 688 C C . ALA A 1 86 ? 5.882 -7.759 -12.743 1.00 92.25 86 ALA A C 1
ATOM 690 O O . ALA A 1 86 ? 4.968 -7.787 -11.923 1.00 92.25 86 ALA A O 1
ATOM 691 N N . GLU A 1 87 ? 7.081 -8.287 -12.506 1.00 93.50 87 GLU A N 1
ATOM 692 C CA . GLU A 1 87 ? 7.442 -8.898 -11.228 1.00 93.50 87 GLU A CA 1
ATOM 693 C C . GLU A 1 87 ? 7.385 -7.887 -10.082 1.00 93.50 87 GLU A C 1
ATOM 695 O O . GLU A 1 87 ? 6.793 -8.176 -9.047 1.00 93.50 87 GLU A O 1
ATOM 700 N N . VAL A 1 88 ? 7.928 -6.682 -10.282 1.00 94.56 88 VAL A N 1
ATOM 701 C CA . VAL A 1 88 ? 7.884 -5.612 -9.276 1.00 94.56 88 VAL A CA 1
ATOM 702 C C . VAL A 1 88 ? 6.437 -5.224 -8.955 1.00 94.56 88 VAL A C 1
ATOM 704 O O . VAL A 1 88 ? 6.075 -5.151 -7.782 1.00 94.56 88 VAL A O 1
ATOM 707 N N . ALA A 1 89 ? 5.593 -5.023 -9.972 1.00 94.25 89 ALA A N 1
ATOM 708 C CA . ALA A 1 89 ? 4.183 -4.692 -9.778 1.00 94.25 89 ALA A CA 1
ATOM 709 C C . ALA A 1 89 ? 3.435 -5.804 -9.026 1.00 94.25 89 ALA A C 1
ATOM 711 O O . ALA A 1 89 ? 2.793 -5.535 -8.012 1.00 94.25 89 ALA A O 1
ATOM 712 N N . HIS A 1 90 ? 3.573 -7.053 -9.467 1.00 92.94 90 HIS A N 1
ATOM 713 C CA . HIS A 1 90 ? 2.914 -8.202 -8.847 1.00 92.94 90 HIS A CA 1
ATOM 714 C C . HIS A 1 90 ? 3.373 -8.434 -7.401 1.00 92.94 90 HIS A C 1
ATOM 716 O O . HIS A 1 90 ? 2.554 -8.624 -6.506 1.00 92.94 90 HIS A O 1
ATOM 722 N N . THR A 1 91 ? 4.678 -8.360 -7.136 1.00 94.12 91 THR A N 1
ATOM 723 C CA . THR A 1 91 ? 5.202 -8.473 -5.771 1.00 94.12 91 THR A CA 1
ATOM 724 C C . THR A 1 91 ? 4.702 -7.328 -4.894 1.00 94.12 91 THR A C 1
ATOM 726 O O . THR A 1 91 ? 4.300 -7.567 -3.757 1.00 94.12 91 THR A O 1
ATOM 729 N N . SER A 1 92 ? 4.650 -6.096 -5.410 1.00 94.19 92 SER A N 1
ATOM 730 C CA . SER A 1 92 ? 4.099 -4.967 -4.654 1.00 94.19 92 SER A CA 1
ATOM 731 C C . SER A 1 92 ? 2.622 -5.159 -4.293 1.00 94.19 92 SER A C 1
ATOM 733 O O . SER A 1 92 ? 2.222 -4.768 -3.199 1.00 94.19 92 SER A O 1
ATOM 735 N N . ASP A 1 93 ? 1.838 -5.816 -5.153 1.00 93.44 93 ASP A N 1
ATOM 736 C CA . ASP A 1 93 ? 0.428 -6.131 -4.908 1.00 93.44 93 ASP A CA 1
ATOM 737 C C . ASP A 1 93 ? 0.243 -7.225 -3.844 1.00 93.44 93 ASP A C 1
ATOM 739 O O . ASP A 1 93 ? -0.551 -7.062 -2.915 1.00 93.44 93 ASP A O 1
ATOM 743 N N . ILE A 1 94 ? 1.054 -8.291 -3.886 1.00 93.25 94 ILE A N 1
ATOM 744 C CA . ILE A 1 94 ? 1.095 -9.304 -2.815 1.00 93.25 94 ILE A CA 1
ATOM 745 C C . ILE A 1 94 ? 1.391 -8.634 -1.472 1.00 93.25 94 ILE A C 1
ATOM 747 O O . ILE A 1 94 ? 0.703 -8.878 -0.479 1.00 93.25 94 ILE A O 1
ATOM 751 N N . ILE A 1 95 ? 2.405 -7.767 -1.436 1.00 93.88 95 ILE A N 1
ATOM 752 C CA . ILE A 1 95 ? 2.796 -7.070 -0.212 1.00 93.88 95 ILE A CA 1
ATOM 753 C C . ILE A 1 95 ? 1.682 -6.135 0.252 1.00 93.88 95 ILE A C 1
ATOM 755 O O . ILE A 1 95 ? 1.321 -6.146 1.428 1.00 93.88 95 ILE A O 1
ATOM 759 N N . ALA A 1 96 ? 1.100 -5.351 -0.653 1.00 93.06 96 ALA A N 1
ATOM 760 C CA . ALA A 1 96 ? -0.008 -4.470 -0.325 1.00 93.06 96 ALA A CA 1
ATOM 761 C C . ALA A 1 96 ? -1.209 -5.256 0.224 1.00 93.06 96 ALA A C 1
ATOM 763 O O . ALA A 1 96 ? -1.816 -4.825 1.202 1.00 93.06 96 ALA A O 1
ATOM 764 N N . THR A 1 97 ? -1.494 -6.440 -0.318 1.00 93.50 97 THR A N 1
ATOM 765 C CA . THR A 1 97 ? -2.525 -7.346 0.197 1.00 93.50 97 THR A CA 1
ATOM 766 C C . THR A 1 97 ? -2.181 -7.824 1.605 1.00 93.50 97 THR A C 1
ATOM 768 O O . THR A 1 97 ? -3.006 -7.679 2.502 1.00 93.50 97 THR A O 1
ATOM 771 N N . ILE A 1 98 ? -0.953 -8.294 1.862 1.00 92.62 98 ILE A N 1
ATOM 772 C CA . ILE A 1 98 ? -0.481 -8.674 3.213 1.00 92.62 98 ILE A CA 1
ATOM 773 C C . ILE A 1 98 ? -0.670 -7.524 4.218 1.00 92.62 98 ILE A C 1
ATOM 775 O O . ILE A 1 98 ? -1.034 -7.747 5.372 1.00 92.62 98 ILE A O 1
ATOM 779 N N . VAL A 1 99 ? -0.444 -6.287 3.792 1.00 92.44 99 VAL A N 1
ATOM 780 C CA . VAL A 1 99 ? -0.409 -5.106 4.664 1.00 92.44 99 VAL A CA 1
ATOM 781 C C . VAL A 1 99 ? -1.803 -4.530 4.915 1.00 92.44 99 VAL A C 1
ATOM 783 O O . VAL A 1 99 ? -2.178 -4.279 6.062 1.00 92.44 99 VAL A O 1
ATOM 786 N N . PHE A 1 100 ? -2.581 -4.323 3.854 1.00 93.00 100 PHE A N 1
ATOM 787 C CA . PHE A 1 100 ? -3.901 -3.687 3.904 1.00 93.00 100 PHE A CA 1
ATOM 788 C C . PHE A 1 100 ? -5.049 -4.694 4.024 1.00 93.00 100 PHE A C 1
ATOM 790 O O . PHE A 1 100 ? -6.174 -4.330 4.375 1.00 93.00 100 PHE A O 1
ATOM 797 N N . GLY A 1 101 ? -4.744 -5.975 3.846 1.00 92.69 101 GLY A N 1
ATOM 798 C CA . GLY A 1 101 ? -5.639 -7.098 4.062 1.00 92.69 101 GLY A CA 1
ATOM 799 C C . GLY A 1 101 ? -6.233 -7.651 2.765 1.00 92.69 101 GLY A C 1
ATOM 800 O O . GLY A 1 101 ? -6.097 -7.052 1.699 1.00 92.69 101 GLY A O 1
ATOM 801 N N . PRO A 1 102 ? -6.964 -8.772 2.870 1.00 88.50 102 PRO A N 1
ATOM 802 C CA . PRO A 1 102 ? -7.467 -9.541 1.727 1.00 88.50 102 PRO A CA 1
ATOM 803 C C . PRO A 1 102 ? -8.565 -8.837 0.915 1.00 88.50 102 PRO A C 1
ATOM 805 O O . PRO A 1 102 ? -9.016 -9.377 -0.082 1.00 88.50 102 PRO A O 1
ATOM 808 N N . GLY A 1 103 ? -9.029 -7.661 1.351 1.00 89.50 103 GLY A N 1
ATOM 809 C CA . GLY A 1 103 ? -9.963 -6.832 0.583 1.00 89.50 103 GLY A CA 1
ATOM 810 C C . GLY A 1 103 ? -9.276 -5.893 -0.412 1.00 89.50 103 GLY A C 1
ATOM 811 O O . GLY A 1 103 ? -9.943 -5.028 -0.970 1.00 89.50 103 GLY A O 1
ATOM 812 N N . MET A 1 104 ? -7.949 -5.978 -0.552 1.00 93.50 104 MET A N 1
ATOM 813 C CA . MET A 1 104 ? -7.228 -5.340 -1.648 1.00 93.50 104 MET A CA 1
ATOM 814 C C . MET A 1 104 ? -7.370 -6.218 -2.888 1.00 93.50 104 MET A C 1
ATOM 816 O O . MET A 1 104 ? -6.976 -7.379 -2.859 1.00 93.50 104 MET A O 1
ATOM 820 N N . GLU A 1 105 ? -7.915 -5.658 -3.965 1.00 92.94 105 GLU A N 1
ATOM 821 C CA . GLU A 1 105 ? -8.015 -6.353 -5.248 1.00 92.94 105 GLU A CA 1
ATOM 822 C C . GLU A 1 105 ? -7.548 -5.433 -6.370 1.00 92.94 105 GLU A C 1
ATOM 824 O O . GLU A 1 105 ? -8.017 -4.296 -6.504 1.00 92.94 105 GLU A O 1
ATOM 829 N N . GLY A 1 106 ? -6.656 -5.938 -7.214 1.00 90.12 106 GLY A N 1
ATOM 830 C CA . GLY A 1 106 ? -6.209 -5.249 -8.409 1.00 90.12 106 GLY A CA 1
ATOM 831 C C . GLY A 1 106 ? -5.676 -6.209 -9.459 1.00 90.12 106 GLY A C 1
ATOM 832 O O . GLY A 1 106 ? -5.380 -7.363 -9.175 1.00 90.12 106 GLY A O 1
ATOM 833 N N . ASP A 1 107 ? -5.571 -5.716 -10.688 1.00 92.50 107 ASP A N 1
ATOM 834 C CA . ASP A 1 107 ? -5.083 -6.490 -11.824 1.00 92.50 107 ASP A CA 1
ATOM 835 C C . ASP A 1 107 ? -4.180 -5.631 -12.718 1.00 92.50 107 ASP A C 1
ATOM 837 O O . ASP A 1 107 ? -4.416 -4.423 -12.867 1.00 92.50 107 ASP A O 1
ATOM 841 N N . PRO A 1 108 ? -3.181 -6.226 -13.391 1.00 92.62 108 PRO A N 1
ATOM 842 C CA . PRO A 1 108 ? -2.488 -5.544 -14.469 1.00 92.62 108 PRO A CA 1
ATOM 843 C C . PRO A 1 108 ? -3.442 -5.335 -15.656 1.00 92.62 108 PRO A C 1
ATOM 845 O O . PRO A 1 108 ? -4.080 -6.272 -16.134 1.00 92.62 108 PRO A O 1
ATOM 848 N N . VAL A 1 109 ? -3.522 -4.1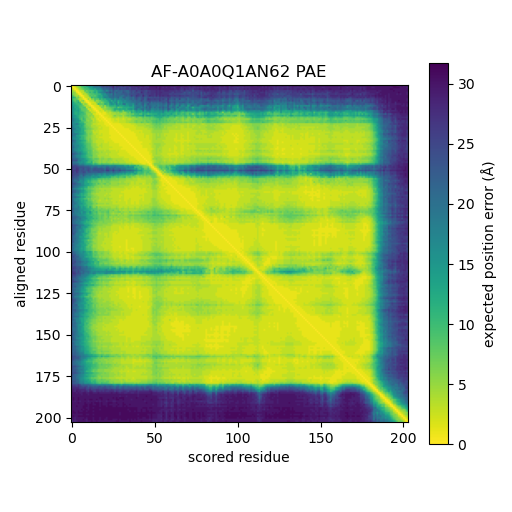04 -16.162 1.00 92.69 109 VAL A N 1
ATOM 849 C CA . VAL A 1 109 ? -4.325 -3.750 -17.351 1.00 92.69 109 VAL A CA 1
ATOM 850 C C . VAL A 1 109 ? -3.468 -3.500 -18.590 1.00 92.69 109 VAL A C 1
ATOM 852 O O . VAL A 1 109 ? -3.971 -3.539 -19.710 1.00 92.69 109 VAL A O 1
ATOM 855 N N . GLU A 1 110 ? -2.168 -3.282 -18.399 1.00 89.38 110 GLU A N 1
ATOM 856 C CA . GLU A 1 110 ? -1.175 -3.145 -19.462 1.00 89.38 110 GLU A CA 1
ATOM 857 C C . GLU A 1 110 ? 0.148 -3.743 -18.979 1.00 89.38 110 GLU A C 1
ATOM 859 O O . GLU A 1 110 ? 0.593 -3.436 -17.870 1.00 89.38 110 GLU A O 1
ATOM 864 N N . ILE A 1 111 ? 0.782 -4.584 -19.801 1.00 88.06 111 ILE A N 1
ATOM 865 C CA . ILE A 1 111 ? 2.066 -5.214 -19.483 1.00 88.06 111 ILE A CA 1
ATOM 866 C C . ILE A 1 111 ? 3.025 -5.057 -20.660 1.00 88.06 111 ILE A C 1
ATOM 868 O O . ILE A 1 111 ? 2.731 -5.455 -21.786 1.00 88.06 111 ILE A O 1
ATOM 872 N N . SER A 1 112 ? 4.209 -4.531 -20.370 1.00 81.00 112 SER A N 1
ATOM 873 C CA . SER A 1 112 ? 5.383 -4.542 -21.237 1.00 81.00 112 SER A CA 1
ATOM 874 C C . SER A 1 112 ? 6.631 -4.857 -20.402 1.00 81.00 112 SER A C 1
ATOM 876 O O . SER A 1 112 ? 6.566 -4.906 -19.174 1.00 81.00 112 SER A O 1
ATOM 878 N N . HIS A 1 113 ? 7.782 -5.048 -21.051 1.00 72.62 113 HIS A N 1
ATOM 879 C CA . HIS A 1 113 ? 9.035 -5.340 -20.343 1.00 72.62 113 HIS A CA 1
ATOM 880 C C . HIS A 1 113 ? 9.458 -4.211 -19.381 1.00 72.62 113 HIS A C 1
ATOM 882 O O . HIS A 1 113 ? 9.994 -4.469 -18.306 1.00 72.62 113 HIS A O 1
ATOM 888 N N . GLU A 1 114 ? 9.180 -2.958 -19.752 1.00 80.31 114 GLU A N 1
ATOM 889 C CA . GLU A 1 114 ? 9.671 -1.760 -19.054 1.00 80.31 114 GLU A CA 1
ATOM 890 C C . GLU A 1 114 ? 8.591 -1.021 -18.257 1.00 80.31 114 GLU A C 1
ATOM 892 O O . GLU A 1 114 ? 8.894 -0.113 -17.481 1.00 80.31 114 GLU A O 1
ATOM 897 N N . ARG A 1 115 ? 7.325 -1.389 -18.461 1.00 90.31 115 ARG A N 1
ATOM 898 C CA . ARG A 1 115 ? 6.165 -0.711 -17.887 1.00 90.31 115 ARG A CA 1
ATOM 899 C C . ARG A 1 115 ? 5.040 -1.696 -17.625 1.00 90.31 115 ARG A C 1
ATOM 901 O O . ARG A 1 115 ? 4.659 -2.439 -18.528 1.00 90.31 115 ARG A O 1
ATOM 908 N N . VAL A 1 116 ? 4.449 -1.605 -16.441 1.00 95.44 116 VAL A N 1
ATOM 909 C CA . VAL A 1 116 ? 3.169 -2.234 -16.111 1.00 95.44 116 VAL A CA 1
ATOM 910 C C . VAL A 1 116 ? 2.224 -1.191 -15.548 1.00 95.44 116 VAL A C 1
ATOM 912 O O . VAL A 1 116 ? 2.612 -0.402 -14.690 1.00 95.44 116 VAL A O 1
ATOM 915 N N . VAL A 1 117 ? 0.982 -1.189 -16.028 1.00 95.12 117 VAL A N 1
ATOM 916 C CA . VAL A 1 117 ? -0.106 -0.430 -15.409 1.00 95.12 117 VAL A CA 1
ATOM 917 C C . VAL A 1 117 ? -0.935 -1.399 -14.585 1.00 95.12 117 VAL A C 1
ATOM 919 O O . VAL A 1 117 ? -1.549 -2.319 -15.126 1.00 95.12 117 VAL A O 1
ATOM 922 N N . PHE A 1 118 ? -0.928 -1.189 -13.277 1.00 93.88 118 PHE A N 1
ATOM 923 C CA . PHE A 1 118 ? -1.691 -1.945 -12.302 1.00 93.88 118 PHE A CA 1
ATOM 924 C C . PHE A 1 118 ? -2.908 -1.138 -11.857 1.00 93.88 118 PHE A C 1
ATOM 926 O O . PHE A 1 118 ? -2.789 0.045 -11.521 1.00 93.88 118 PHE A O 1
ATOM 933 N N . ARG A 1 119 ? -4.073 -1.782 -11.864 1.00 95.38 119 ARG A N 1
ATOM 934 C CA . ARG A 1 119 ? -5.359 -1.170 -11.550 1.00 95.38 119 ARG A CA 1
ATOM 935 C C . ARG A 1 119 ? -5.940 -1.787 -10.290 1.00 95.38 119 ARG A C 1
ATOM 937 O O . ARG A 1 119 ? -6.353 -2.941 -10.319 1.00 95.38 119 ARG A O 1
ATOM 944 N N . ILE A 1 120 ? -6.052 -1.001 -9.225 1.00 95.56 120 ILE A N 1
ATOM 945 C CA . ILE A 1 120 ? -6.762 -1.398 -8.004 1.00 95.56 120 ILE A CA 1
ATOM 946 C C . ILE A 1 120 ? -8.255 -1.126 -8.193 1.00 95.56 120 ILE A C 1
ATOM 948 O O . ILE A 1 120 ? -8.649 -0.001 -8.521 1.00 95.56 120 ILE A O 1
ATOM 952 N N . LYS A 1 121 ? -9.065 -2.160 -7.962 1.00 94.75 121 LYS A N 1
ATOM 953 C CA . LYS A 1 121 ? -10.532 -2.154 -8.027 1.00 94.75 121 LYS A CA 1
ATOM 954 C C . LYS A 1 121 ? -11.156 -2.075 -6.641 1.00 94.75 121 LYS A C 1
ATOM 956 O O . LYS A 1 121 ? -12.081 -1.298 -6.445 1.00 94.75 121 LYS A O 1
ATOM 961 N N . GLU A 1 122 ? -10.590 -2.795 -5.677 1.00 95.56 122 GLU A N 1
ATOM 962 C CA . GLU A 1 122 ? -11.034 -2.770 -4.285 1.00 95.56 122 GLU A CA 1
ATOM 963 C C . GLU A 1 122 ? -9.914 -2.232 -3.396 1.00 95.56 122 GLU A C 1
ATOM 965 O O . GLU A 1 122 ? -8.797 -2.746 -3.387 1.00 95.56 122 GLU A O 1
ATOM 970 N N . CYS A 1 123 ? -10.203 -1.154 -2.662 1.00 95.88 123 CYS A N 1
ATOM 971 C CA . CYS A 1 123 ? -9.223 -0.467 -1.827 1.00 95.88 123 CYS A CA 1
ATOM 972 C C . CYS A 1 123 ? -9.675 -0.470 -0.358 1.00 95.88 123 CYS A C 1
ATOM 974 O O . CYS A 1 123 ? -10.591 0.280 0.001 1.00 95.88 123 CYS A O 1
ATOM 976 N N . PRO A 1 124 ? -9.002 -1.223 0.535 1.00 95.75 124 PRO A N 1
ATOM 977 C CA . PRO A 1 124 ? -9.345 -1.263 1.955 1.00 95.75 124 PRO A CA 1
ATOM 978 C C . PRO A 1 124 ? -9.340 0.115 2.621 1.00 95.75 124 PRO A C 1
ATOM 980 O O . PRO A 1 124 ? -10.204 0.403 3.447 1.00 95.75 124 PRO A O 1
ATOM 983 N N . VAL A 1 125 ? -8.407 0.997 2.240 1.00 94.69 125 VAL A N 1
ATOM 984 C CA . VAL A 1 125 ? -8.325 2.363 2.787 1.00 94.69 125 VAL A CA 1
ATOM 985 C C . VAL A 1 125 ? -9.585 3.157 2.446 1.00 94.69 125 VAL A C 1
ATOM 987 O O . VAL A 1 125 ? -10.133 3.832 3.316 1.00 94.69 125 VAL A O 1
ATOM 990 N N . TYR A 1 126 ? -10.074 3.042 1.209 1.00 96.06 126 TYR A N 1
ATOM 991 C CA . TYR A 1 126 ? -11.312 3.686 0.779 1.00 96.06 126 TYR A CA 1
ATOM 992 C C . TYR A 1 126 ? -12.523 3.140 1.546 1.00 96.06 126 TYR A C 1
ATOM 994 O O . TYR A 1 126 ? -13.305 3.913 2.096 1.00 96.06 126 TYR A O 1
ATOM 1002 N N . HIS A 1 127 ? -12.649 1.817 1.662 1.00 95.69 127 HIS A N 1
ATOM 1003 C CA . HIS A 1 127 ? -13.759 1.192 2.390 1.00 95.69 127 HIS A CA 1
ATOM 1004 C C . HIS A 1 127 ? -13.790 1.606 3.860 1.00 95.69 127 HIS A C 1
ATOM 1006 O O . HIS A 1 127 ? -14.819 2.053 4.368 1.00 95.69 127 HIS A O 1
ATOM 1012 N N . VAL A 1 128 ? -12.638 1.570 4.533 1.00 95.19 128 VAL A N 1
ATOM 1013 C CA . VAL A 1 128 ? -12.522 2.018 5.926 1.00 95.19 128 VAL A CA 1
ATOM 1014 C C . VAL A 1 128 ? -12.840 3.512 6.059 1.00 95.19 128 VAL A C 1
ATOM 1016 O O . VAL A 1 128 ? -13.463 3.925 7.040 1.00 95.19 128 VAL A O 1
ATOM 1019 N N . SER A 1 129 ? -12.465 4.350 5.089 1.00 95.06 129 SER A N 1
ATOM 1020 C CA . SER A 1 129 ? -12.800 5.778 5.131 1.00 95.06 129 SER A CA 1
ATOM 1021 C C . SER A 1 129 ? -14.315 6.002 5.048 1.00 95.06 129 SER A C 1
ATOM 1023 O O . SER A 1 129 ? -14.864 6.789 5.823 1.00 95.06 129 SER A O 1
ATOM 1025 N N . ARG A 1 130 ? -15.007 5.253 4.177 1.00 95.12 130 ARG A N 1
ATOM 1026 C CA . ARG A 1 130 ? -16.470 5.286 4.029 1.00 95.12 130 ARG A CA 1
ATOM 1027 C C . ARG A 1 130 ? -17.177 4.882 5.317 1.00 95.12 130 ARG A C 1
ATOM 1029 O O . ARG A 1 130 ? -18.121 5.552 5.726 1.00 95.12 130 ARG A O 1
ATOM 1036 N N . GLU A 1 131 ? -16.696 3.838 5.979 1.00 95.06 131 GLU A N 1
ATOM 1037 C CA . GLU A 1 131 ? -17.254 3.356 7.248 1.00 95.06 131 GLU A CA 1
ATOM 1038 C C . GLU A 1 131 ? -17.029 4.332 8.413 1.00 95.06 131 GLU A C 1
ATOM 1040 O O . GLU A 1 131 ? -17.859 4.436 9.314 1.00 95.06 131 GLU A O 1
ATOM 1045 N N . THR A 1 132 ? -15.904 5.049 8.417 1.00 92.75 132 THR A N 1
ATOM 1046 C CA . THR A 1 132 ? -15.502 5.933 9.528 1.00 92.75 132 THR A CA 1
ATOM 1047 C C . THR A 1 132 ? -15.932 7.391 9.344 1.00 92.75 132 THR A C 1
ATOM 1049 O O . THR A 1 132 ? -15.763 8.205 10.262 1.00 92.75 132 THR A O 1
ATOM 1052 N N . GLY A 1 133 ? -16.487 7.723 8.173 1.00 93.44 133 GLY A N 1
ATOM 1053 C CA . GLY A 1 133 ? -16.901 9.074 7.791 1.00 93.44 133 GLY A CA 1
ATOM 1054 C C . GLY A 1 133 ? -15.733 10.038 7.565 1.00 93.44 133 GLY A C 1
ATOM 1055 O O . GLY A 1 133 ? -15.934 11.250 7.585 1.00 93.44 133 GLY A O 1
ATOM 1056 N N . ILE A 1 134 ? -14.513 9.522 7.394 1.00 92.38 134 ILE A N 1
ATOM 1057 C CA . ILE A 1 134 ? -13.316 10.324 7.118 1.00 92.38 134 ILE A CA 1
ATOM 1058 C C . ILE A 1 134 ? -13.138 10.401 5.603 1.00 92.38 134 ILE A C 1
ATOM 1060 O O . ILE A 1 134 ? -13.294 9.405 4.895 1.00 92.38 134 ILE A O 1
ATOM 1064 N N . ALA A 1 135 ? -12.817 11.591 5.101 1.00 92.38 135 ALA A N 1
ATOM 1065 C CA . ALA A 1 135 ? -12.688 11.815 3.670 1.00 92.38 135 ALA A CA 1
ATOM 1066 C C . ALA A 1 135 ? -11.510 10.984 3.094 1.00 92.38 135 ALA A C 1
ATOM 1068 O O . ALA A 1 135 ? -10.392 11.078 3.618 1.00 92.38 135 ALA A O 1
ATOM 1069 N N . PRO A 1 136 ? -11.742 10.123 2.081 1.00 92.06 136 PRO A N 1
ATOM 1070 C CA . PRO A 1 136 ? -10.747 9.163 1.590 1.00 92.06 136 PRO A CA 1
ATOM 1071 C C . PRO A 1 136 ? -9.471 9.821 1.055 1.00 92.06 136 PRO A C 1
ATOM 1073 O O . PRO A 1 136 ? -8.379 9.267 1.187 1.00 92.06 136 PRO A O 1
ATOM 1076 N N . GLU A 1 137 ? -9.579 11.013 0.473 1.00 92.31 137 GLU A N 1
ATOM 1077 C CA . GLU A 1 137 ? -8.460 11.768 -0.086 1.00 92.31 137 GLU A CA 1
ATOM 1078 C C . GLU A 1 137 ? -7.405 12.135 0.967 1.00 92.31 137 GLU A C 1
ATOM 1080 O O . GLU A 1 137 ? -6.247 12.387 0.627 1.00 92.31 137 GLU A O 1
ATOM 1085 N N . MET A 1 138 ? -7.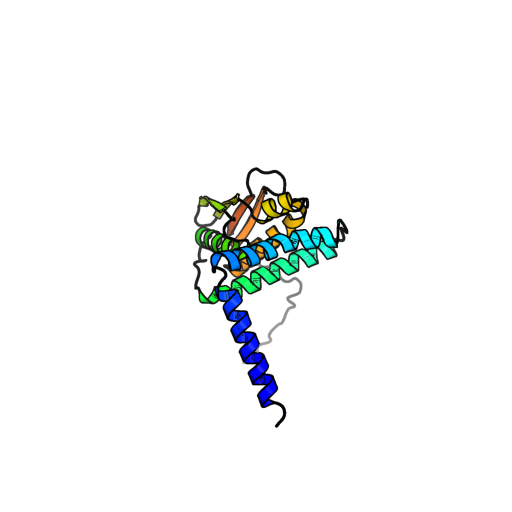765 12.117 2.256 1.00 88.62 138 MET A N 1
ATOM 1086 C CA . MET A 1 138 ? -6.843 12.438 3.347 1.00 88.62 138 MET A CA 1
ATOM 1087 C C . MET A 1 138 ? -5.735 11.395 3.545 1.00 88.62 138 MET A C 1
ATOM 1089 O O . MET A 1 138 ? -4.732 11.715 4.188 1.00 88.62 138 MET A O 1
ATOM 1093 N N . ALA A 1 139 ? -5.908 10.186 2.998 1.00 90.88 139 ALA A N 1
ATOM 1094 C CA . ALA A 1 139 ? -4.922 9.104 3.023 1.00 90.88 139 ALA A CA 1
ATOM 1095 C C . ALA A 1 139 ? -4.104 8.989 1.721 1.00 90.88 139 ALA A C 1
ATOM 1097 O O . ALA A 1 139 ? -3.255 8.105 1.594 1.00 90.88 139 ALA A O 1
ATOM 1098 N N . ARG A 1 140 ? -4.368 9.849 0.724 1.00 92.06 140 ARG A N 1
ATOM 1099 C CA . ARG A 1 140 ? -3.758 9.737 -0.608 1.00 92.06 140 ARG A CA 1
ATOM 1100 C C . ARG A 1 140 ? -2.234 9.822 -0.555 1.00 92.06 140 ARG A C 1
ATOM 1102 O O . ARG A 1 140 ? -1.566 8.976 -1.135 1.00 92.06 140 ARG A O 1
ATOM 1109 N N . LYS A 1 141 ? -1.690 10.824 0.143 1.00 91.69 141 LYS A N 1
ATOM 1110 C CA . LYS A 1 141 ? -0.237 11.056 0.198 1.00 91.69 141 LYS A CA 1
ATOM 1111 C C . LYS A 1 141 ? 0.497 9.909 0.882 1.00 91.69 141 LYS A C 1
ATOM 1113 O O . LYS A 1 141 ? 1.576 9.528 0.450 1.00 91.69 141 LYS A O 1
ATOM 1118 N N . GLU A 1 142 ? -0.104 9.341 1.919 1.00 92.62 142 GLU A N 1
ATOM 1119 C CA . GLU A 1 142 ? 0.417 8.181 2.636 1.00 92.62 142 GLU A CA 1
ATOM 1120 C C . GLU A 1 142 ? 0.435 6.936 1.743 1.00 92.62 142 GLU A C 1
ATOM 1122 O O . GLU A 1 142 ? 1.436 6.227 1.715 1.00 92.62 142 GLU A O 1
ATOM 1127 N N . CYS A 1 143 ? -0.631 6.709 0.968 1.00 94.56 143 CYS A N 1
ATOM 1128 C CA . CYS A 1 143 ? -0.704 5.624 -0.011 1.00 94.56 143 CYS A CA 1
ATOM 1129 C C . CYS A 1 143 ? 0.357 5.781 -1.114 1.00 94.56 143 CYS A C 1
ATOM 1131 O O . CYS A 1 143 ? 1.124 4.856 -1.375 1.00 94.56 143 CYS A O 1
ATOM 1133 N N . GLU A 1 144 ? 0.461 6.972 -1.711 1.00 95.56 144 GLU A N 1
ATOM 1134 C CA . GLU A 1 144 ? 1.470 7.266 -2.736 1.00 95.56 144 GLU A CA 1
ATOM 1135 C C . GLU A 1 144 ? 2.894 7.094 -2.181 1.00 95.56 144 GLU A C 1
ATOM 1137 O O . GLU A 1 144 ? 3.753 6.500 -2.835 1.00 95.56 144 GLU A O 1
ATOM 1142 N N . ALA A 1 145 ? 3.148 7.559 -0.953 1.00 95.69 145 ALA A N 1
ATOM 1143 C CA . ALA A 1 145 ? 4.436 7.417 -0.284 1.00 95.69 145 ALA A CA 1
ATOM 1144 C C . ALA A 1 145 ? 4.781 5.952 0.025 1.00 95.69 145 ALA A C 1
ATOM 1146 O O . ALA A 1 145 ? 5.925 5.554 -0.195 1.00 95.69 145 ALA A O 1
ATOM 1147 N N . PHE A 1 146 ? 3.803 5.163 0.487 1.00 96.25 146 PHE A N 1
ATOM 1148 C CA . PHE A 1 146 ? 3.953 3.729 0.729 1.00 96.25 146 PHE A CA 1
ATOM 1149 C C . PHE A 1 146 ? 4.360 2.996 -0.550 1.00 96.25 146 PHE A C 1
ATOM 1151 O O . PHE A 1 146 ? 5.405 2.354 -0.570 1.00 96.25 146 PHE A O 1
ATOM 1158 N N . TYR A 1 147 ? 3.586 3.135 -1.631 1.00 96.38 147 TYR A N 1
ATOM 1159 C CA . TYR A 1 147 ? 3.883 2.456 -2.895 1.00 96.38 147 TYR A CA 1
ATOM 1160 C C . TYR A 1 147 ? 5.189 2.944 -3.519 1.00 96.38 147 TYR A C 1
ATOM 1162 O O . TYR A 1 147 ? 5.947 2.134 -4.039 1.00 96.38 147 TYR A O 1
ATOM 1170 N N . THR A 1 148 ? 5.490 4.245 -3.430 1.00 97.19 148 THR A N 1
ATOM 1171 C CA . THR A 1 148 ? 6.769 4.778 -3.923 1.00 97.19 148 THR A CA 1
ATOM 1172 C C . THR A 1 148 ? 7.942 4.104 -3.225 1.00 97.19 148 THR A C 1
ATOM 1174 O O . THR A 1 148 ? 8.811 3.567 -3.900 1.00 97.19 148 THR A O 1
ATOM 1177 N N . ALA A 1 149 ? 7.950 4.092 -1.889 1.00 96.81 149 ALA A N 1
ATOM 1178 C CA . ALA A 1 149 ? 9.018 3.439 -1.142 1.00 96.81 149 ALA A CA 1
ATOM 1179 C C . ALA A 1 149 ? 9.046 1.930 -1.404 1.00 96.81 149 ALA A C 1
ATOM 1181 O O . ALA A 1 149 ? 10.102 1.399 -1.707 1.00 96.81 149 ALA A O 1
ATOM 1182 N N . MET A 1 150 ? 7.897 1.252 -1.371 1.00 96.38 150 MET A N 1
ATOM 1183 C CA . MET A 1 150 ? 7.818 -0.193 -1.596 1.00 96.38 150 MET A CA 1
ATOM 1184 C C . MET A 1 150 ? 8.436 -0.604 -2.936 1.00 96.38 150 MET A C 1
ATOM 1186 O O . MET A 1 150 ? 9.246 -1.522 -2.989 1.00 96.38 150 MET A O 1
ATOM 1190 N N . ILE A 1 151 ? 8.092 0.096 -4.018 1.00 96.38 151 ILE A N 1
ATOM 1191 C CA . ILE A 1 151 ? 8.630 -0.185 -5.354 1.00 96.38 151 ILE A CA 1
ATOM 1192 C C . ILE A 1 151 ? 10.147 0.039 -5.395 1.00 96.38 151 ILE A C 1
ATOM 1194 O O . ILE A 1 151 ? 10.865 -0.773 -5.975 1.00 96.38 151 ILE A O 1
ATOM 1198 N N . GLU A 1 152 ? 10.641 1.099 -4.754 1.00 95.81 152 GLU A N 1
ATOM 1199 C CA . GLU A 1 152 ? 12.075 1.399 -4.691 1.00 95.81 152 GLU A CA 1
ATOM 1200 C C . GLU A 1 152 ? 12.868 0.377 -3.869 1.00 95.81 152 GLU A C 1
ATOM 1202 O O . GLU A 1 152 ? 13.984 0.036 -4.259 1.00 95.81 152 GLU A O 1
ATOM 1207 N N . GLU A 1 153 ? 12.298 -0.132 -2.775 1.00 95.38 153 GLU A N 1
ATOM 1208 C CA . GLU A 1 153 ? 12.914 -1.181 -1.954 1.00 95.38 153 GLU A CA 1
ATOM 1209 C C . GLU A 1 153 ? 12.900 -2.544 -2.662 1.00 95.38 153 GLU A C 1
ATOM 1211 O O . GLU A 1 153 ? 13.856 -3.309 -2.551 1.00 95.38 153 GLU A O 1
ATOM 1216 N N . LEU A 1 154 ? 11.847 -2.846 -3.433 1.00 94.69 154 LEU A N 1
ATOM 1217 C CA . LEU A 1 154 ? 11.784 -4.062 -4.248 1.00 94.69 154 LEU A CA 1
ATOM 1218 C C . LEU A 1 154 ? 12.816 -4.043 -5.373 1.00 94.69 154 LEU A C 1
ATOM 1220 O O . LEU A 1 154 ? 13.509 -5.036 -5.600 1.00 94.69 154 LEU A O 1
ATOM 1224 N N . ASN A 1 155 ? 12.911 -2.927 -6.098 1.00 94.62 155 ASN A N 1
ATOM 1225 C CA . ASN A 1 155 ? 13.945 -2.736 -7.099 1.00 94.62 155 ASN A CA 1
ATOM 1226 C C . ASN A 1 155 ? 14.198 -1.239 -7.357 1.00 94.62 155 ASN A C 1
ATOM 1228 O O . ASN A 1 155 ? 13.369 -0.572 -7.987 1.00 94.62 155 ASN A O 1
ATOM 1232 N N . PRO A 1 156 ? 15.382 -0.706 -6.999 1.00 95.00 156 PRO A N 1
ATOM 1233 C CA . PRO A 1 156 ? 15.668 0.722 -7.118 1.00 95.00 156 PRO A CA 1
ATOM 1234 C C . PRO A 1 156 ? 15.710 1.224 -8.566 1.00 95.00 156 PRO A C 1
ATOM 1236 O O . PRO A 1 156 ? 15.630 2.437 -8.781 1.00 95.00 156 PRO A O 1
ATOM 1239 N N . ALA A 1 157 ? 15.811 0.327 -9.557 1.00 94.94 157 ALA A N 1
ATOM 1240 C CA . ALA A 1 157 ? 15.746 0.660 -10.977 1.00 94.94 157 ALA A CA 1
ATOM 1241 C C . ALA A 1 157 ? 14.325 0.985 -11.466 1.00 94.94 157 ALA A C 1
ATOM 1243 O O . ALA A 1 157 ? 14.180 1.419 -12.607 1.00 94.94 157 ALA A O 1
ATOM 1244 N N . TYR A 1 158 ? 13.292 0.797 -10.642 1.00 95.25 158 TYR A N 1
ATOM 1245 C CA . TYR A 1 158 ? 11.901 1.092 -10.981 1.00 95.25 158 TYR A CA 1
ATOM 1246 C C . TYR A 1 158 ? 11.337 2.225 -10.119 1.00 95.25 158 TYR A C 1
ATOM 1248 O O . TYR A 1 158 ? 11.811 2.510 -9.019 1.00 95.25 158 TYR A O 1
ATOM 1256 N N . SER A 1 159 ? 10.328 2.907 -10.651 1.00 96.19 159 SER A N 1
ATOM 1257 C CA . SER A 1 159 ? 9.501 3.889 -9.952 1.00 96.19 159 SER A CA 1
ATOM 1258 C C . SER A 1 159 ? 8.024 3.616 -10.220 1.00 96.19 159 SER A C 1
ATOM 1260 O O . SER A 1 159 ? 7.670 2.786 -11.059 1.00 96.19 159 SER A O 1
ATOM 1262 N N . VAL A 1 160 ? 7.155 4.323 -9.501 1.00 96.81 160 VAL A N 1
ATOM 1263 C CA . VAL A 1 160 ? 5.708 4.274 -9.701 1.00 96.81 160 VAL A CA 1
ATOM 1264 C C . VAL A 1 160 ? 5.154 5.669 -9.960 1.00 96.81 160 VAL A C 1
ATOM 1266 O O . VAL A 1 160 ? 5.561 6.643 -9.327 1.00 96.81 160 VAL A O 1
ATOM 1269 N N . ALA A 1 161 ? 4.218 5.762 -10.900 1.00 95.50 161 ALA A N 1
ATOM 1270 C CA . ALA A 1 161 ? 3.442 6.961 -11.182 1.00 95.50 161 ALA A CA 1
ATOM 1271 C C . ALA A 1 161 ? 1.948 6.694 -10.968 1.00 95.50 161 ALA A C 1
ATOM 1273 O O . ALA A 1 161 ? 1.454 5.619 -11.299 1.00 95.50 161 ALA A O 1
ATOM 1274 N N . PHE A 1 162 ? 1.219 7.685 -10.460 1.00 95.19 162 PHE A N 1
ATOM 1275 C CA . PHE A 1 162 ? -0.206 7.579 -10.144 1.00 95.19 162 PHE A CA 1
ATOM 1276 C C . PHE A 1 162 ? -1.005 8.452 -11.109 1.00 95.19 162 PHE A C 1
ATOM 1278 O O . PHE A 1 162 ? -0.725 9.643 -11.237 1.00 95.19 162 PHE A O 1
ATOM 1285 N N . SER A 1 163 ? -1.993 7.872 -11.787 1.00 92.00 163 SER A N 1
ATOM 1286 C CA . SER A 1 163 ? -2.795 8.583 -12.802 1.00 92.00 163 SER A CA 1
ATOM 1287 C C . SER A 1 163 ? -4.251 8.817 -12.391 1.00 92.00 163 SER A C 1
ATOM 1289 O O . SER A 1 163 ? -4.909 9.704 -12.927 1.00 92.00 163 SER A O 1
ATOM 1291 N N . GLY A 1 164 ? -4.731 8.091 -11.384 1.00 90.50 164 GLY A N 1
ATOM 1292 C CA . GLY A 1 164 ? -6.079 8.212 -10.840 1.00 90.50 164 GLY A CA 1
ATOM 1293 C C . GLY A 1 164 ? -6.194 7.464 -9.520 1.00 90.50 164 GLY A C 1
ATOM 1294 O O . GLY A 1 164 ? -5.326 6.657 -9.180 1.00 90.50 164 GLY A O 1
ATOM 1295 N N . GLY A 1 165 ? -7.249 7.750 -8.763 1.00 94.81 165 GLY A N 1
ATOM 1296 C CA . GLY A 1 165 ? -7.474 7.119 -7.470 1.00 94.81 165 GLY A CA 1
ATOM 1297 C C . GLY A 1 165 ? -8.940 7.120 -7.075 1.00 94.81 165 GLY A C 1
ATOM 1298 O O . GLY A 1 165 ? -9.596 8.164 -7.141 1.00 94.81 165 GLY A O 1
ATOM 1299 N N . ILE A 1 166 ? -9.418 5.977 -6.576 1.00 95.94 166 ILE A N 1
ATOM 1300 C CA . ILE A 1 166 ? -10.762 5.821 -5.995 1.00 95.94 166 ILE A CA 1
ATOM 1301 C C . ILE A 1 166 ? -10.990 6.867 -4.899 1.00 95.94 166 ILE A C 1
ATOM 1303 O O . ILE A 1 166 ? -12.040 7.505 -4.819 1.00 95.94 166 ILE A O 1
ATOM 1307 N N . CYS A 1 167 ? -9.952 7.141 -4.103 1.00 94.69 167 CYS A N 1
ATOM 1308 C CA . CYS A 1 167 ? -9.989 8.143 -3.043 1.00 94.69 167 CYS A CA 1
ATOM 1309 C C . CYS A 1 167 ? -10.182 9.586 -3.530 1.00 94.69 167 CYS A C 1
ATOM 1311 O O . CYS A 1 167 ? -10.517 10.450 -2.728 1.00 94.69 167 CYS A O 1
ATOM 1313 N N . THR A 1 168 ? -9.992 9.852 -4.823 1.00 93.88 168 THR A N 1
ATOM 1314 C CA . THR A 1 168 ? -10.205 11.165 -5.445 1.00 93.88 168 THR A CA 1
ATOM 1315 C C . THR A 1 168 ? -11.326 11.173 -6.479 1.00 93.88 168 THR A C 1
ATOM 1317 O O . THR A 1 168 ? -11.431 12.120 -7.252 1.00 93.88 168 THR A O 1
ATOM 1320 N N . GLY A 1 169 ? -12.175 10.141 -6.480 1.00 94.06 169 GLY A N 1
ATOM 1321 C CA . GLY A 1 169 ? -13.382 10.075 -7.304 1.00 94.06 169 GLY A CA 1
ATOM 1322 C C . GLY A 1 169 ? -13.214 9.401 -8.666 1.00 94.06 169 GLY A C 1
ATOM 1323 O O . GLY A 1 169 ? -14.128 9.483 -9.478 1.00 94.06 169 GLY A O 1
ATOM 1324 N N . SER A 1 170 ? -12.079 8.752 -8.935 1.00 95.88 170 SER A N 1
ATOM 1325 C CA . SER A 1 170 ? -11.954 7.842 -10.082 1.00 95.88 170 SER A CA 1
ATOM 1326 C C . SER A 1 170 ? -12.643 6.505 -9.782 1.00 95.88 170 SER A C 1
ATOM 1328 O O . SER A 1 170 ? -12.785 6.142 -8.620 1.00 95.88 170 SER A O 1
ATOM 1330 N N . ASP A 1 171 ? -13.008 5.736 -10.809 1.00 94.19 171 ASP A N 1
ATOM 1331 C CA . ASP A 1 171 ? -13.558 4.382 -10.605 1.00 94.19 171 ASP A CA 1
ATOM 1332 C C . ASP A 1 171 ? -12.501 3.395 -10.078 1.00 94.19 171 ASP A C 1
ATOM 1334 O O . ASP A 1 171 ? -12.833 2.401 -9.439 1.00 94.19 171 ASP A O 1
ATOM 1338 N N . PHE A 1 172 ? -11.220 3.683 -10.333 1.00 95.94 172 PHE A N 1
ATOM 1339 C CA . PHE A 1 172 ? -10.084 2.824 -10.003 1.00 95.94 172 PHE A CA 1
ATOM 1340 C C . PHE A 1 172 ? -8.869 3.633 -9.528 1.00 95.94 172 PHE A C 1
ATOM 1342 O O . PHE A 1 172 ? -8.781 4.841 -9.773 1.00 95.94 172 PHE A O 1
ATOM 1349 N N . CYS A 1 173 ? -7.904 2.970 -8.880 1.00 95.81 173 CYS A N 1
ATOM 1350 C CA . CYS A 1 173 ? -6.557 3.526 -8.723 1.00 95.81 173 CYS A CA 1
ATOM 1351 C C . CYS A 1 173 ? -5.633 2.932 -9.784 1.00 95.81 173 CYS A C 1
ATOM 1353 O O . CYS A 1 173 ? -5.410 1.725 -9.787 1.00 95.81 173 CYS A O 1
ATOM 1355 N N . ASP A 1 174 ? -5.064 3.782 -10.634 1.00 95.25 174 ASP A N 1
ATOM 1356 C CA . ASP A 1 174 ? -4.152 3.359 -11.697 1.00 95.25 174 ASP A CA 1
ATOM 1357 C C . ASP A 1 174 ? -2.715 3.766 -11.357 1.00 95.25 174 ASP A C 1
ATOM 1359 O O . ASP A 1 174 ? -2.383 4.960 -11.287 1.00 95.25 174 ASP A O 1
ATOM 1363 N N . MET A 1 175 ? -1.864 2.755 -11.176 1.00 95.81 175 MET A N 1
ATOM 1364 C CA . MET A 1 175 ? -0.445 2.871 -10.847 1.00 95.81 175 MET A CA 1
ATOM 1365 C C . MET A 1 175 ? 0.399 2.329 -11.997 1.00 95.81 175 MET A C 1
ATOM 1367 O O . MET A 1 175 ? 0.222 1.199 -12.430 1.00 95.81 175 MET A O 1
ATOM 1371 N N . SER A 1 176 ? 1.334 3.122 -12.504 1.00 96.56 176 SER A N 1
ATOM 1372 C CA . SER A 1 176 ? 2.279 2.700 -13.539 1.00 96.56 176 SER A CA 1
ATOM 1373 C C . SER A 1 176 ? 3.636 2.424 -12.911 1.00 96.56 176 SER A C 1
ATOM 1375 O O . SER A 1 176 ? 4.309 3.372 -12.515 1.00 96.56 176 SER A O 1
ATOM 1377 N N . VAL A 1 177 ? 4.045 1.159 -12.842 1.00 96.75 177 VAL A N 1
ATOM 1378 C CA . VAL A 1 177 ? 5.413 0.767 -12.484 1.00 96.75 177 VAL A CA 1
ATOM 1379 C C . VAL A 1 177 ? 6.265 0.850 -13.740 1.00 96.75 177 VAL A C 1
ATOM 1381 O O . VAL A 1 177 ? 5.958 0.194 -14.735 1.00 96.75 177 VAL A O 1
ATOM 1384 N N . VAL A 1 178 ? 7.304 1.678 -13.719 1.00 95.19 178 VAL A N 1
ATOM 1385 C CA . VAL A 1 178 ? 8.144 1.974 -14.888 1.00 95.19 178 VAL A CA 1
ATOM 1386 C C . VAL A 1 178 ? 9.617 1.895 -14.529 1.00 95.19 178 VAL A C 1
ATOM 1388 O O . VAL A 1 178 ? 10.009 2.272 -13.423 1.00 95.19 178 VAL A O 1
ATOM 1391 N N . ARG A 1 179 ? 10.455 1.418 -15.455 1.00 93.69 179 ARG A N 1
ATOM 1392 C CA . ARG A 1 179 ? 11.907 1.511 -15.280 1.00 93.69 179 ARG A CA 1
ATOM 1393 C C . ARG A 1 179 ? 12.316 2.985 -15.273 1.00 93.69 179 ARG A C 1
ATOM 1395 O O . ARG A 1 179 ? 11.911 3.757 -16.141 1.00 93.69 179 ARG A O 1
ATOM 1402 N N . LYS A 1 180 ? 13.137 3.374 -14.298 1.00 92.56 180 LYS A N 1
ATOM 1403 C CA . LYS A 1 180 ? 13.785 4.686 -14.265 1.00 92.56 180 LYS A CA 1
ATOM 1404 C C . LYS A 1 180 ? 14.746 4.786 -15.445 1.00 92.56 180 LYS A C 1
ATOM 1406 O O . LYS A 1 180 ? 15.494 3.845 -15.720 1.00 92.56 180 LYS A O 1
ATOM 1411 N N . GLU A 1 181 ? 14.761 5.933 -16.116 1.00 83.75 181 GLU A N 1
ATOM 1412 C CA . GLU A 1 181 ? 15.822 6.206 -17.081 1.00 83.75 181 GLU A CA 1
ATOM 1413 C C . GLU A 1 181 ? 17.176 6.040 -16.378 1.00 83.75 181 GLU A C 1
ATOM 1415 O O . GLU A 1 181 ? 17.353 6.557 -15.266 1.00 83.75 181 GLU A O 1
ATOM 1420 N N . PRO A 1 182 ? 18.127 5.289 -16.965 1.00 70.88 182 PRO A N 1
ATOM 1421 C CA . PRO A 1 182 ? 19.453 5.210 -16.392 1.00 70.88 182 PRO A CA 1
ATOM 1422 C C . PRO A 1 182 ? 20.000 6.629 -16.313 1.00 70.88 182 PRO A C 1
ATOM 1424 O O . PRO A 1 182 ? 20.017 7.349 -17.313 1.00 70.88 182 PRO A O 1
ATOM 1427 N N . VAL A 1 183 ? 20.451 7.026 -15.123 1.00 58.06 183 VAL A N 1
ATOM 1428 C CA . VAL A 1 183 ? 21.233 8.249 -14.960 1.00 58.06 183 VAL A CA 1
ATOM 1429 C C . VAL A 1 183 ? 22.539 8.015 -15.710 1.00 58.06 183 VAL A C 1
ATOM 1431 O O . VAL A 1 183 ? 23.516 7.501 -15.166 1.00 58.06 183 VAL A O 1
ATOM 1434 N N . LEU A 1 184 ? 22.542 8.322 -17.006 1.00 47.22 184 LEU A N 1
ATOM 1435 C CA . LEU A 1 184 ? 23.765 8.466 -17.765 1.00 47.22 184 LEU A CA 1
ATOM 1436 C C . LEU A 1 184 ? 24.495 9.618 -17.092 1.00 47.22 184 LEU A C 1
ATOM 1438 O O . LEU A 1 184 ? 24.010 10.748 -17.079 1.00 47.22 184 LEU A O 1
ATOM 1442 N N . TRP A 1 185 ? 25.649 9.329 -16.500 1.00 42.16 185 TRP A N 1
ATOM 1443 C CA . TRP A 1 185 ? 26.607 10.333 -16.065 1.00 42.16 185 TRP A CA 1
ATOM 1444 C C . TRP A 1 185 ? 27.131 11.067 -17.313 1.00 42.16 185 TRP A C 1
ATOM 1446 O O . TRP A 1 185 ? 28.296 11.004 -17.658 1.00 42.16 185 TRP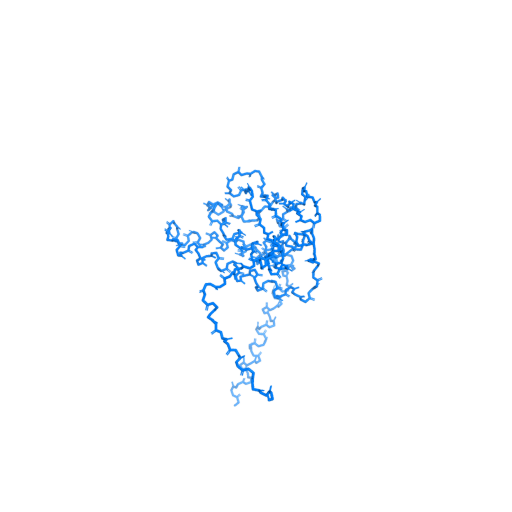 A O 1
ATOM 1456 N N . SER A 1 186 ? 26.296 11.749 -18.091 1.00 42.84 186 SER A N 1
ATOM 1457 C CA . SER A 1 186 ? 26.802 12.606 -19.154 1.00 42.84 186 SER A CA 1
ATOM 1458 C C . SER A 1 186 ? 27.464 13.795 -18.473 1.00 42.84 186 SER A C 1
ATOM 1460 O O . SER A 1 186 ? 26.777 14.737 -18.090 1.00 42.84 186 SER A O 1
ATOM 1462 N N . ALA A 1 187 ? 28.777 13.682 -18.256 1.00 46.28 187 ALA A N 1
ATOM 1463 C CA . ALA A 1 187 ? 29.725 14.753 -17.989 1.00 46.28 187 ALA A CA 1
ATOM 1464 C C . ALA A 1 187 ? 29.082 16.022 -17.409 1.00 46.28 187 ALA A C 1
ATOM 1466 O O . ALA A 1 187 ? 29.022 17.061 -18.070 1.00 46.28 187 ALA A O 1
ATOM 1467 N N . VAL A 1 188 ? 28.652 15.968 -16.146 1.00 43.88 188 VAL A N 1
ATOM 1468 C CA . VAL A 1 188 ? 28.696 17.191 -15.350 1.00 43.88 188 VAL A CA 1
ATOM 1469 C C . VAL A 1 188 ? 30.186 17.484 -15.244 1.00 43.88 188 VAL A C 1
ATOM 1471 O O . VAL A 1 188 ? 30.893 16.857 -14.459 1.00 43.88 188 VAL A O 1
ATOM 1474 N N . ARG A 1 189 ? 30.695 18.353 -16.127 1.00 47.09 189 ARG A N 1
ATOM 1475 C CA . ARG A 1 189 ? 31.951 19.049 -15.864 1.00 47.09 189 ARG A CA 1
ATOM 1476 C C . ARG A 1 189 ? 31.728 19.725 -14.528 1.00 47.09 189 ARG A C 1
ATOM 1478 O O . ARG A 1 189 ? 30.997 20.709 -14.460 1.00 47.09 189 ARG A O 1
ATOM 1485 N N . ASP A 1 190 ? 32.292 19.140 -13.485 1.00 49.00 190 ASP A N 1
ATOM 1486 C CA . ASP A 1 190 ? 32.444 19.808 -12.213 1.00 49.00 190 ASP A CA 1
ATOM 1487 C C . ASP A 1 190 ? 33.152 21.147 -12.502 1.00 49.00 190 ASP A C 1
ATOM 1489 O O . ASP A 1 190 ? 34.299 21.135 -12.962 1.00 49.00 190 ASP A O 1
ATOM 1493 N N . PRO A 1 191 ? 32.494 22.308 -12.310 1.00 49.91 191 PRO A N 1
ATOM 1494 C CA . PRO A 1 191 ? 33.143 23.604 -12.486 1.00 49.91 191 PRO A CA 1
ATOM 1495 C C . PRO A 1 191 ? 34.241 23.839 -11.434 1.00 49.91 191 PRO A C 1
ATOM 1497 O O . PRO A 1 191 ? 34.979 24.818 -11.528 1.00 49.91 191 PRO A O 1
ATOM 1500 N N . HIS A 1 192 ? 34.342 22.951 -10.441 1.00 53.38 192 HIS A N 1
ATOM 1501 C CA . HIS A 1 192 ? 35.274 22.982 -9.325 1.00 53.38 192 HIS A CA 1
ATOM 1502 C C . HIS A 1 192 ? 36.258 21.808 -9.310 1.00 53.38 192 HIS A C 1
ATOM 1504 O O . HIS A 1 192 ? 37.004 21.686 -8.336 1.00 53.38 192 HIS A O 1
ATOM 1510 N N . ALA A 1 193 ? 36.351 21.008 -10.383 1.00 51.50 193 ALA A N 1
ATOM 1511 C CA . ALA A 1 193 ? 37.477 20.096 -10.586 1.00 51.50 193 ALA A CA 1
ATOM 1512 C C . ALA A 1 193 ? 38.732 20.928 -10.890 1.00 51.50 193 ALA A C 1
ATOM 1514 O O . ALA A 1 193 ? 39.153 21.104 -12.034 1.00 51.50 193 ALA A O 1
ATOM 1515 N N . GLY A 1 194 ? 39.271 21.526 -9.829 1.00 38.78 194 GLY A N 1
ATOM 1516 C CA . GLY A 1 194 ? 40.527 22.238 -9.823 1.00 38.78 194 GLY A CA 1
ATOM 1517 C C . GLY A 1 194 ? 41.621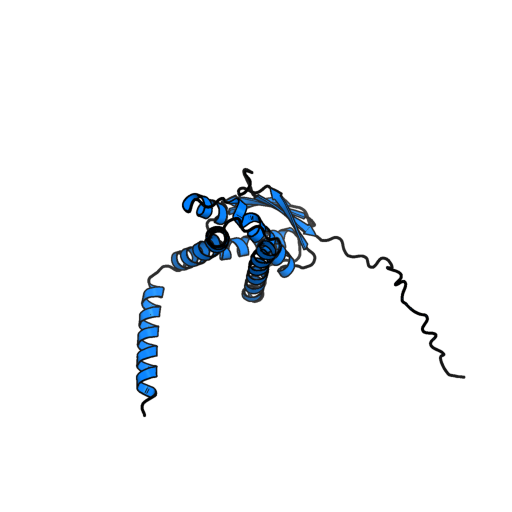 21.343 -10.381 1.00 38.78 194 GLY A C 1
ATOM 1518 O O . GLY A 1 194 ? 41.693 20.148 -10.099 1.00 38.78 194 GLY A O 1
ATOM 1519 N N . VAL A 1 195 ? 42.453 21.961 -11.206 1.00 40.53 195 VAL A N 1
ATOM 1520 C CA . VAL A 1 195 ? 43.691 21.414 -11.739 1.00 40.53 195 VAL A CA 1
ATOM 1521 C C . VAL A 1 195 ? 44.532 20.879 -10.579 1.00 40.53 195 VAL A C 1
ATOM 1523 O O . VAL A 1 195 ? 45.140 21.650 -9.841 1.00 40.53 195 VAL A O 1
ATOM 1526 N N . TYR A 1 196 ? 44.572 19.561 -10.417 1.00 37.22 196 TYR A N 1
ATOM 1527 C CA . TYR A 1 196 ? 45.676 18.902 -9.737 1.00 37.22 196 TYR A CA 1
ATOM 1528 C C . TYR A 1 196 ? 46.636 18.438 -10.831 1.00 37.22 196 TYR A C 1
ATOM 1530 O O . TYR A 1 196 ? 46.444 17.393 -11.447 1.00 37.22 196 TYR A O 1
ATOM 1538 N N . GLU A 1 197 ? 47.642 19.266 -11.118 1.00 37.72 197 GLU A N 1
ATOM 1539 C CA . GLU A 1 197 ? 48.847 18.813 -11.809 1.00 37.72 197 GLU A CA 1
ATOM 1540 C C . GLU A 1 197 ? 49.573 17.833 -10.879 1.00 37.72 197 GLU A C 1
ATOM 1542 O O . GLU A 1 197 ? 50.265 18.230 -9.939 1.00 37.72 197 GLU A O 1
ATOM 1547 N N . GLU A 1 198 ? 49.415 16.535 -11.133 1.00 35.72 198 GLU A N 1
ATOM 1548 C CA . GLU A 1 198 ? 50.375 15.543 -10.662 1.00 35.72 198 GLU A CA 1
ATOM 1549 C C . GLU A 1 198 ? 51.683 15.752 -11.431 1.00 35.72 198 GLU A C 1
ATOM 1551 O O . GLU A 1 198 ? 51.867 15.294 -12.558 1.00 35.72 198 GLU A O 1
ATOM 1556 N N . THR A 1 199 ? 52.619 16.467 -10.809 1.00 36.97 199 THR A N 1
ATOM 1557 C CA . THR A 1 199 ? 54.026 16.412 -11.201 1.00 36.97 199 THR A CA 1
ATOM 1558 C C . THR A 1 199 ? 54.561 15.032 -10.829 1.00 36.97 199 THR A C 1
ATOM 1560 O O . THR A 1 199 ? 54.968 14.774 -9.695 1.00 36.97 199 THR A O 1
ATOM 1563 N N . VAL A 1 200 ? 54.543 14.121 -11.800 1.00 38.19 200 VAL A N 1
ATOM 1564 C CA . VAL A 1 200 ? 55.266 12.851 -11.719 1.00 38.19 200 VAL A CA 1
ATOM 1565 C C . VAL A 1 200 ? 56.765 13.159 -11.679 1.00 38.19 200 VAL A C 1
ATOM 1567 O O . VAL A 1 200 ? 57.310 13.809 -12.568 1.00 38.19 200 VAL A O 1
ATOM 1570 N N . LYS A 1 201 ? 57.427 12.711 -10.608 1.00 40.34 201 LYS A N 1
ATOM 1571 C CA . LYS A 1 201 ? 58.889 12.662 -10.483 1.00 40.34 201 LYS A CA 1
ATOM 1572 C C . LYS A 1 201 ? 59.449 11.443 -11.230 1.00 40.34 201 LYS A C 1
ATOM 1574 O O . LYS A 1 201 ? 58.939 10.345 -11.025 1.00 40.34 201 LYS A O 1
ATOM 1579 N N . GLY A 1 202 ? 60.572 11.641 -11.927 1.00 40.16 202 GLY A N 1
ATOM 1580 C CA . GLY A 1 202 ? 61.473 10.613 -12.486 1.00 40.16 202 GLY A CA 1
ATOM 1581 C C . GLY A 1 202 ? 61.377 10.545 -14.013 1.00 40.16 202 GLY A C 1
ATOM 1582 O O . GLY A 1 202 ? 60.275 10.394 -14.524 1.00 40.16 202 GLY A O 1
ATOM 1583 N N . GLU A 1 203 ? 62.439 10.700 -14.806 1.00 36.59 203 GLU A N 1
ATOM 1584 C CA . GLU A 1 203 ? 63.882 10.438 -14.613 1.00 36.59 203 GLU A CA 1
ATOM 1585 C C . GLU A 1 203 ? 64.787 11.606 -15.040 1.00 36.59 203 GLU A C 1
ATOM 1587 O O . GLU A 1 203 ? 64.397 12.372 -15.952 1.00 36.59 203 GLU A O 1
#

Radius of gyration: 23.67 Å; Cα contacts (8 Å, |Δi|>4): 251; chains: 1; bounding box: 81×44×68 Å

Mean predicted aligned error: 10.0 Å

pLDDT: mean 83.75, std 17.28, range [35.72, 97.19]

Sequence (203 aa):
MHNIEVLSGQESAQEGRMDHIRHIPMEIRWRIAARTLTYMPLAFARAFGHRKSGSYEAVRSSVYREIAREIATLLSSFHFPATNAAEVAHTSDIIATIVFGPGMEGDPVEISHERVVFRIKECPVYHVSRETGIAPEMARKECEAFYTAMIEELNPAYSVAFSGGICTGSDFCDMSVVRKEPVLWSAVRDPHAGVYEETVKGE

Solvent-accessible surface area (backbone atoms only — not comparable to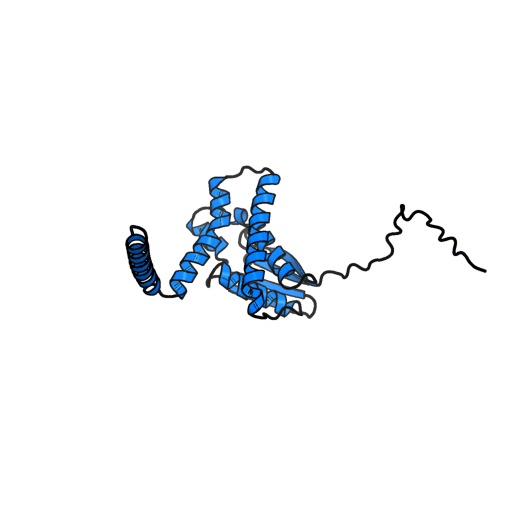 full-atom values): 11257 Å² total; per-residue (Å²): 133,81,68,61,66,57,51,55,53,50,50,55,53,50,50,57,52,48,51,62,55,66,73,49,54,68,70,57,54,48,45,54,54,9,48,51,57,39,39,44,50,51,50,52,38,65,75,58,51,87,66,82,46,74,67,51,58,50,52,52,24,49,53,29,27,52,52,27,51,52,51,49,58,73,47,56,84,70,67,71,62,39,90,43,24,55,36,38,48,52,46,50,49,55,50,48,23,70,49,42,14,89,60,46,40,65,49,76,82,42,82,47,77,52,34,20,34,36,36,35,69,35,52,42,50,46,54,51,17,66,76,69,74,44,71,39,53,66,33,45,60,37,53,54,29,22,53,44,36,36,42,34,71,62,29,72,62,33,43,66,48,79,81,48,30,49,47,75,74,37,89,34,27,37,36,36,27,30,56,53,80,78,84,70,84,72,73,77,73,61,94,74,71,67,88,75,81,79,80,79,82,84,134

Nearest PDB structures (foldseek):
  7b70-assembly1_A  TM=6.924E-01  e=1.076E-04  Drosophila melanogaster
  7yh3-assembly2_B  TM=6.197E-01  e=1.909E-03  Candidatus Thorarchaeota archaeon SMTZ1-45
  7yh2-assembly1_B  TM=5.584E-01  e=1.698E-03  Candidatus Thorarchaeota archaeon AB_25
  7yh3-assembly1_C  TM=6.150E-01  e=5.179E-03  Candidatus Thorarchaeota archaeon SMTZ1-45
  3kxc-assembly1_C  TM=7.054E-01  e=1.325E-02  Homo sapiens

Secondary structure (DSSP, 8-state):
--SHHHHHHHHHHHHHHHHHHHTS-HHHHHHHHHHHHHHHHHHHHHHHTT---HHHHHHHHHHHHHHHHHHHHHHGGG----SSHHHHHHHHHHHHHHHH-TT-EEEEEEE-SSEEEEEEEE-HHHHHHHHHT--GGGGHHHHHHHHHHHHHHH-TTEEEEEEE-GGGT-SSEEEEEEEPPP--------TT-----------